Protein AF-A0A2V7Y6P4-F1 (afdb_monomer)

pLDDT: mean 75.92, std 20.18, range [27.06, 97.56]

Secondary structure (DSSP, 8-state):
--HHHHHHHHHHHHHHHHHHHHHHHHHHHHHHHHHHHHHHHHHHHHHHHHHHHHHHT----SS----HHHHHHHHHHHHHHHHHHHHHHHTT--GGG-----GGGHHHHHHHHHHHHHHHHHHHHHTT--HHHHHHHHIIIIIIIHHHHHHTT--HHHHHHHHHHHHHHHHH---HHHHHHHHHHHHHHHH-PPPPPTTS-HHHHHHHHHTHHHHHHS-SS----------PPPP------

Mean predicted aligned error: 13.92 Å

Solvent-accessible surface area (backbone atoms only — not comparable to full-atom values): 14171 Å² total; per-residue (Å²): 140,74,70,66,66,59,53,51,54,51,51,52,51,51,49,51,53,50,51,54,46,67,76,53,37,74,68,44,54,54,54,49,46,66,62,44,50,62,54,52,52,51,50,51,53,50,51,54,48,51,51,50,50,60,71,64,68,78,71,86,66,97,57,77,80,71,52,71,69,57,50,52,33,49,55,52,43,52,54,49,54,47,56,47,54,54,53,55,53,66,74,66,58,61,84,90,66,69,63,79,78,50,81,82,50,45,63,62,50,49,50,54,52,48,50,53,53,50,51,53,57,49,44,35,58,75,45,72,43,49,58,70,57,50,56,50,49,48,42,48,45,67,68,45,50,50,50,51,31,51,74,68,73,49,43,62,42,61,36,46,53,52,21,52,53,34,42,54,52,27,72,73,45,85,50,69,69,59,24,52,49,33,44,49,52,22,50,52,44,66,68,61,70,71,79,59,58,90,93,46,47,63,69,44,43,54,56,50,58,79,43,30,54,62,59,65,73,45,80,89,74,85,78,71,73,70,70,81,72,76,79,75,76,76,79,80,81,88,81,78,134

Nearest PDB structures (foldseek):
  8ivz-assembly1_A  TM=2.555E-01  e=3.982E+00  Mus musculus

Radius of gyration: 27.18 Å; Cα contacts (8 Å, |Δi|>4): 145; chains: 1; bounding box: 68×46×84 Å

Structure (mmCIF, N/CA/C/O backbone):
data_AF-A0A2V7Y6P4-F1
#
_entry.id   AF-A0A2V7Y6P4-F1
#
loop_
_atom_site.group_PDB
_atom_site.id
_atom_site.type_symbol
_atom_site.label_atom_id
_atom_site.label_alt_id
_atom_site.label_comp_id
_atom_site.label_asym_id
_atom_site.label_entity_id
_atom_site.label_seq_id
_atom_site.pdbx_PDB_ins_code
_atom_site.Cartn_x
_atom_site.Cartn_y
_atom_site.Cartn_z
_atom_site.occupancy
_atom_site.B_iso_or_equiv
_atom_site.auth_seq_id
_atom_site.auth_comp_id
_atom_site.auth_asym_id
_atom_site.auth_atom_id
_atom_site.pdbx_PDB_model_num
ATOM 1 N N . MET A 1 1 ? 21.029 12.064 -48.136 1.00 38.94 1 MET A N 1
ATOM 2 C CA . MET A 1 1 ? 22.412 11.582 -47.896 1.00 38.94 1 MET A CA 1
ATOM 3 C C . MET A 1 1 ? 22.615 11.136 -46.434 1.00 38.94 1 MET A C 1
ATOM 5 O O . MET A 1 1 ? 23.412 11.726 -45.724 1.00 38.94 1 MET A O 1
ATOM 9 N N . ARG A 1 2 ? 21.891 10.109 -45.948 1.00 36.75 2 ARG A N 1
ATOM 10 C CA . ARG A 1 2 ? 21.917 9.670 -44.525 1.00 36.75 2 ARG A CA 1
ATOM 11 C C . ARG A 1 2 ? 22.598 8.311 -44.274 1.00 36.75 2 ARG A C 1
ATOM 13 O O . ARG A 1 2 ? 22.838 7.957 -43.130 1.00 36.75 2 ARG A O 1
ATOM 20 N N . ALA A 1 3 ? 22.966 7.577 -45.326 1.00 36.47 3 ALA A N 1
ATOM 21 C CA . ALA A 1 3 ? 23.547 6.234 -45.207 1.00 36.47 3 ALA A CA 1
ATOM 22 C C . ALA A 1 3 ? 25.055 6.217 -44.872 1.00 36.47 3 ALA A C 1
ATOM 24 O O . ALA A 1 3 ? 25.569 5.210 -44.396 1.00 36.47 3 ALA A O 1
ATOM 25 N N . ARG A 1 4 ? 25.777 7.326 -45.090 1.00 37.44 4 ARG A N 1
ATOM 26 C CA . ARG A 1 4 ? 27.244 7.365 -44.943 1.00 37.44 4 ARG A CA 1
ATOM 27 C C . ARG A 1 4 ? 27.715 7.486 -43.487 1.00 37.44 4 ARG A C 1
ATOM 29 O O . ARG A 1 4 ? 28.741 6.918 -43.148 1.00 37.44 4 ARG A O 1
ATOM 36 N N . GLY A 1 5 ? 26.944 8.140 -42.611 1.00 36.16 5 GLY A N 1
ATOM 37 C CA . GLY A 1 5 ? 27.306 8.299 -41.191 1.00 36.16 5 GLY A CA 1
ATOM 38 C C . GLY A 1 5 ? 27.154 7.019 -40.358 1.00 36.16 5 GLY A C 1
ATOM 39 O O . GLY A 1 5 ? 27.964 6.758 -39.474 1.00 36.16 5 GLY A O 1
ATOM 40 N N . CYS A 1 6 ? 26.163 6.179 -40.679 1.00 40.50 6 CYS A N 1
ATOM 41 C CA . CYS A 1 6 ? 25.934 4.910 -39.977 1.00 40.50 6 CYS A CA 1
ATOM 42 C C . CYS A 1 6 ? 27.030 3.872 -40.288 1.00 40.50 6 CYS A C 1
ATOM 44 O O . CYS A 1 6 ? 27.466 3.148 -39.399 1.00 40.50 6 CYS A O 1
ATOM 46 N N . LEU A 1 7 ? 27.537 3.854 -41.527 1.00 46.69 7 LEU A N 1
ATOM 47 C CA . LEU A 1 7 ? 28.627 2.961 -41.941 1.00 46.69 7 LEU A CA 1
ATOM 48 C C . LEU A 1 7 ? 29.962 3.296 -41.263 1.00 46.69 7 LEU A C 1
ATOM 50 O O . LEU A 1 7 ? 30.689 2.384 -40.880 1.00 46.69 7 LEU A O 1
ATOM 54 N N . VAL A 1 8 ? 30.262 4.582 -41.055 1.00 53.00 8 VAL A N 1
ATOM 55 C CA . VAL A 1 8 ? 31.492 5.008 -40.366 1.00 53.00 8 VAL A CA 1
ATOM 56 C C . VAL A 1 8 ? 31.450 4.626 -38.884 1.00 53.00 8 VAL A C 1
ATOM 58 O O . VAL A 1 8 ? 32.428 4.095 -38.368 1.00 53.00 8 VAL A O 1
ATOM 61 N N . ALA A 1 9 ? 30.308 4.797 -3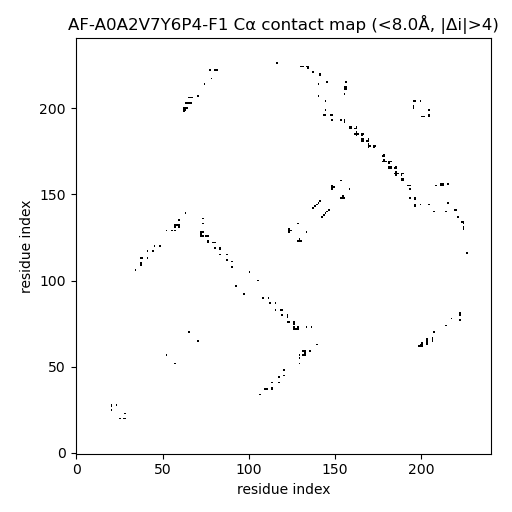8.211 1.00 49.78 9 ALA A N 1
ATOM 62 C CA . ALA A 1 9 ? 30.155 4.391 -36.813 1.00 49.78 9 ALA A CA 1
ATOM 63 C C . ALA A 1 9 ? 30.310 2.869 -36.624 1.00 49.78 9 ALA A C 1
ATOM 65 O O . ALA A 1 9 ? 30.992 2.425 -35.702 1.00 49.78 9 ALA A O 1
ATOM 66 N N . VAL A 1 10 ? 29.740 2.063 -37.527 1.00 55.66 10 VAL A N 1
ATOM 67 C CA . VAL A 1 10 ? 29.881 0.597 -37.493 1.00 55.66 10 VAL A CA 1
ATOM 68 C C . VAL A 1 10 ? 31.319 0.166 -37.796 1.00 55.66 10 VAL A C 1
ATOM 70 O O . VAL A 1 10 ? 31.840 -0.717 -37.117 1.00 55.66 10 VAL A O 1
ATOM 73 N N . ALA A 1 11 ? 31.991 0.813 -38.752 1.00 54.44 11 ALA A N 1
ATOM 74 C CA . ALA A 1 11 ? 33.385 0.523 -39.082 1.00 54.44 11 ALA A CA 1
ATOM 75 C C . ALA A 1 11 ? 34.338 0.847 -37.920 1.00 54.44 11 ALA A C 1
ATOM 77 O O . ALA A 1 11 ? 35.237 0.060 -37.633 1.00 54.44 11 ALA A O 1
ATOM 78 N N . VAL A 1 12 ? 34.110 1.954 -37.204 1.00 57.16 12 VAL A N 1
ATOM 79 C CA . VAL A 1 12 ? 34.905 2.333 -36.024 1.00 57.16 12 VAL A CA 1
ATOM 80 C C . VAL A 1 12 ? 34.691 1.350 -34.873 1.00 57.16 12 VAL A C 1
ATOM 82 O O . VAL A 1 12 ? 35.661 0.937 -34.242 1.00 57.16 12 VAL A O 1
ATOM 85 N N . VAL A 1 13 ? 33.452 0.904 -34.632 1.00 57.50 13 VAL A N 1
ATOM 86 C CA . VAL A 1 13 ? 33.161 -0.113 -33.607 1.00 57.50 13 VAL A CA 1
ATOM 87 C C . VAL A 1 13 ? 33.792 -1.460 -33.968 1.00 57.50 13 VAL A C 1
ATOM 89 O O . VAL A 1 13 ? 34.415 -2.082 -33.112 1.00 57.50 13 VAL A O 1
ATOM 92 N N . LEU A 1 14 ? 33.702 -1.899 -35.227 1.00 57.28 14 LEU A N 1
ATOM 93 C CA . LEU A 1 14 ? 34.331 -3.145 -35.681 1.00 57.28 14 LEU A CA 1
ATOM 94 C C . LEU A 1 14 ? 35.863 -3.077 -35.629 1.00 57.28 14 LEU A C 1
ATOM 96 O O . LEU A 1 14 ? 36.492 -4.054 -35.228 1.00 57.28 14 LEU A O 1
ATOM 100 N N . ALA A 1 15 ? 36.462 -1.930 -35.961 1.00 55.78 15 ALA A N 1
ATOM 101 C CA . ALA A 1 15 ? 37.900 -1.712 -35.832 1.00 55.78 15 ALA A CA 1
ATOM 102 C C . ALA A 1 15 ? 38.345 -1.741 -34.361 1.00 55.78 15 ALA A C 1
ATOM 104 O O . ALA A 1 15 ? 39.339 -2.385 -34.039 1.00 55.78 15 ALA A O 1
ATOM 105 N N . LEU A 1 16 ? 37.575 -1.138 -33.450 1.00 52.81 16 LEU A N 1
ATOM 106 C CA . LEU A 1 16 ? 37.820 -1.208 -32.006 1.00 52.81 16 LEU A CA 1
ATOM 107 C C . LEU A 1 16 ? 37.705 -2.638 -31.469 1.00 52.81 16 LEU A C 1
ATOM 109 O O . LEU A 1 16 ? 38.567 -3.070 -30.708 1.00 52.81 16 LEU A O 1
ATOM 113 N N . VAL A 1 17 ? 36.699 -3.405 -31.898 1.00 57.47 17 VAL A N 1
ATOM 114 C CA . VAL A 1 17 ? 36.573 -4.825 -31.527 1.00 57.47 17 VAL A CA 1
ATOM 115 C C . VAL A 1 17 ? 37.734 -5.646 -32.095 1.00 57.47 17 VAL A C 1
ATOM 117 O O . VAL A 1 17 ? 38.269 -6.497 -31.387 1.00 57.47 17 VAL A O 1
ATOM 120 N N . GLY A 1 18 ? 38.171 -5.368 -33.327 1.00 56.44 18 GLY A N 1
ATOM 121 C CA . GLY A 1 18 ? 39.325 -6.014 -33.955 1.00 56.44 18 GLY A CA 1
ATOM 122 C C . GLY A 1 18 ? 40.641 -5.724 -33.230 1.00 56.44 18 GLY A C 1
ATOM 123 O O . GLY A 1 18 ? 41.407 -6.646 -32.963 1.00 56.44 18 GLY A O 1
ATOM 124 N N . VAL A 1 19 ? 40.874 -4.471 -32.832 1.00 57.12 19 VAL A N 1
ATOM 125 C CA . VAL A 1 19 ? 42.063 -4.055 -32.069 1.00 57.12 19 VAL A CA 1
ATOM 126 C C . VAL A 1 19 ? 42.051 -4.653 -30.660 1.00 57.12 19 VAL A C 1
ATOM 128 O O . VAL A 1 19 ? 43.066 -5.174 -30.207 1.00 57.12 19 VAL A O 1
ATOM 131 N N . VAL A 1 20 ? 40.900 -4.676 -29.981 1.00 55.09 20 VAL A N 1
ATOM 132 C CA . VAL A 1 20 ? 40.766 -5.311 -28.657 1.00 55.09 20 VAL A CA 1
ATOM 133 C C . VAL A 1 20 ? 40.960 -6.832 -28.744 1.00 55.09 20 VAL A C 1
ATOM 135 O O . VAL A 1 20 ? 41.607 -7.419 -27.877 1.00 55.09 20 VAL A O 1
ATOM 138 N N . ALA A 1 21 ? 40.467 -7.475 -29.806 1.00 55.09 21 ALA A N 1
ATOM 139 C CA . ALA A 1 21 ? 40.688 -8.898 -30.061 1.00 55.09 21 ALA A CA 1
ATOM 140 C C . ALA A 1 21 ? 42.157 -9.221 -30.392 1.00 55.09 21 ALA A C 1
ATOM 142 O O . ALA A 1 21 ? 42.662 -10.256 -29.953 1.00 55.09 21 ALA A O 1
ATOM 143 N N . ALA A 1 22 ? 42.845 -8.335 -31.121 1.00 58.47 22 ALA A N 1
ATOM 144 C CA . ALA A 1 22 ? 44.245 -8.495 -31.508 1.00 58.47 22 ALA A CA 1
ATOM 145 C C . ALA A 1 22 ? 45.222 -8.270 -30.341 1.00 58.47 22 ALA A C 1
ATOM 147 O O . ALA A 1 22 ? 46.206 -8.994 -30.227 1.00 58.47 22 ALA A O 1
ATOM 148 N N . VAL A 1 23 ? 44.946 -7.307 -29.453 1.00 57.91 23 VAL A N 1
ATOM 149 C CA . VAL A 1 23 ? 45.844 -6.950 -28.337 1.00 57.91 23 VAL A CA 1
ATOM 150 C C . VAL A 1 23 ? 45.720 -7.911 -27.149 1.00 57.91 23 VAL A C 1
ATOM 152 O O . VAL A 1 23 ? 46.710 -8.172 -26.472 1.00 57.91 23 VAL A O 1
ATOM 155 N N . PHE A 1 24 ? 44.533 -8.470 -26.888 1.00 56.19 24 PHE A N 1
ATOM 156 C CA . PHE A 1 24 ? 44.287 -9.254 -25.667 1.00 56.19 24 PHE A CA 1
ATOM 157 C C . PHE A 1 24 ? 44.022 -10.756 -25.895 1.00 56.19 24 PHE A C 1
ATOM 159 O O . PHE A 1 24 ? 43.816 -11.508 -24.936 1.00 56.19 24 PHE A O 1
ATOM 166 N N . GLY A 1 25 ? 44.053 -11.217 -27.149 1.00 50.53 25 GLY A N 1
ATOM 167 C CA . GLY A 1 25 ? 43.891 -12.621 -27.527 1.00 50.53 25 GLY A CA 1
ATOM 168 C C . GLY A 1 25 ? 42.488 -13.211 -27.265 1.00 50.53 25 GLY A C 1
ATOM 169 O O . GLY A 1 25 ? 41.635 -12.607 -26.605 1.00 50.53 25 GLY A O 1
ATOM 170 N N . PRO A 1 26 ? 42.213 -14.442 -27.740 1.00 56.97 26 PRO A N 1
ATOM 171 C CA . PRO A 1 26 ? 40.905 -15.101 -27.597 1.00 56.97 26 PRO A CA 1
ATOM 172 C C . PRO A 1 26 ? 40.480 -15.338 -26.132 1.00 56.97 26 PRO A C 1
ATOM 174 O O . PRO A 1 26 ? 39.288 -15.469 -25.841 1.00 56.97 26 PRO A O 1
ATOM 177 N N . GLY A 1 27 ? 41.430 -15.336 -25.189 1.00 52.69 27 GLY A N 1
ATOM 178 C CA . GLY A 1 27 ? 41.157 -15.414 -23.750 1.00 52.69 27 GLY A CA 1
ATOM 179 C C . GLY A 1 27 ? 40.438 -14.179 -23.194 1.00 52.69 27 GLY A C 1
ATOM 180 O O . GLY A 1 27 ? 39.560 -14.314 -22.338 1.00 52.69 27 GLY A O 1
ATOM 181 N N . ALA A 1 28 ? 40.727 -12.986 -23.720 1.00 52.94 28 ALA A N 1
ATOM 182 C CA . ALA A 1 28 ? 40.033 -11.763 -23.328 1.00 52.94 28 ALA A CA 1
ATOM 183 C C . ALA A 1 28 ? 38.643 -11.642 -23.953 1.00 52.94 28 ALA A C 1
ATOM 185 O O . ALA A 1 28 ? 37.742 -11.132 -23.300 1.00 52.94 28 ALA A O 1
ATOM 186 N N . LEU A 1 29 ? 38.418 -12.204 -25.145 1.00 52.72 29 LEU A N 1
ATOM 187 C CA . LEU A 1 29 ? 37.074 -12.368 -25.719 1.00 52.72 29 LEU A CA 1
ATOM 188 C C . LEU A 1 29 ? 36.185 -13.281 -24.861 1.00 52.72 29 LEU A C 1
ATOM 190 O O . LEU A 1 29 ? 34.994 -13.015 -24.707 1.00 52.72 29 LEU A O 1
ATOM 194 N N . ARG A 1 30 ? 36.751 -14.337 -24.259 1.00 55.16 30 ARG A N 1
ATOM 195 C CA . ARG A 1 30 ? 36.034 -15.207 -23.310 1.00 55.16 30 ARG A CA 1
ATOM 196 C C . ARG A 1 30 ? 35.653 -14.465 -22.024 1.00 55.16 30 ARG A C 1
ATOM 198 O O . ARG A 1 30 ? 34.497 -14.549 -21.617 1.00 55.16 30 ARG A O 1
ATOM 205 N N . ARG A 1 31 ? 36.574 -13.686 -21.442 1.00 51.91 31 ARG A N 1
ATOM 206 C CA . ARG A 1 31 ? 36.278 -12.834 -20.270 1.00 51.91 31 ARG A CA 1
ATOM 207 C C . ARG A 1 31 ? 35.310 -11.694 -20.603 1.00 51.91 31 ARG A C 1
ATOM 209 O O . ARG A 1 31 ? 34.393 -11.434 -19.836 1.00 51.91 31 ARG A O 1
ATOM 216 N N . ALA A 1 32 ? 35.440 -11.070 -21.772 1.00 52.06 32 ALA A N 1
ATOM 217 C CA . ALA A 1 32 ? 34.518 -10.040 -22.242 1.00 52.06 32 ALA A CA 1
ATOM 218 C C . ALA A 1 32 ? 33.106 -10.603 -22.453 1.00 52.06 32 ALA A C 1
ATOM 220 O O . ALA A 1 32 ? 32.140 -9.961 -22.062 1.00 52.06 32 ALA A O 1
ATOM 221 N N . ARG A 1 33 ? 32.959 -11.827 -22.983 1.00 54.81 33 ARG A N 1
ATOM 222 C CA . ARG A 1 33 ? 31.656 -12.513 -23.085 1.00 54.81 33 ARG A CA 1
ATOM 223 C C . ARG A 1 33 ? 31.036 -12.824 -21.723 1.00 54.81 33 ARG A C 1
ATOM 225 O O . ARG A 1 33 ? 29.826 -12.674 -21.587 1.00 54.81 33 ARG A O 1
ATOM 232 N N . GLN A 1 34 ? 31.837 -13.218 -20.733 1.00 55.12 34 GLN A N 1
ATOM 233 C CA . GLN A 1 34 ? 31.356 -13.463 -19.366 1.00 55.12 34 GLN A CA 1
ATOM 234 C C . GLN A 1 34 ? 30.835 -12.185 -18.693 1.00 55.12 34 GLN A C 1
ATOM 236 O O . GLN A 1 34 ? 29.842 -12.242 -17.982 1.00 55.12 34 GLN A O 1
ATOM 241 N N . VAL A 1 35 ? 31.431 -11.024 -18.980 1.00 54.69 35 VAL A N 1
ATOM 242 C CA . VAL A 1 35 ? 30.959 -9.726 -18.463 1.00 54.69 35 VAL A CA 1
ATOM 243 C C . VAL A 1 35 ? 29.807 -9.145 -19.301 1.00 54.69 35 VAL A C 1
ATOM 245 O O . VAL A 1 35 ? 28.917 -8.486 -18.769 1.00 54.69 35 VAL A O 1
ATOM 248 N N . TYR A 1 36 ? 29.784 -9.392 -20.613 1.00 57.91 36 TYR A N 1
ATOM 249 C CA . TYR A 1 36 ? 28.795 -8.815 -21.532 1.00 57.91 36 TYR A CA 1
ATOM 250 C C . TYR A 1 36 ? 27.456 -9.565 -21.537 1.00 57.91 36 TYR A C 1
ATOM 252 O O . TYR A 1 36 ? 26.406 -8.945 -21.706 1.00 57.91 36 TYR A O 1
ATOM 260 N N . ALA A 1 37 ? 27.463 -10.887 -21.333 1.00 62.25 37 ALA A N 1
ATOM 261 C CA . ALA A 1 37 ? 26.242 -11.690 -21.354 1.00 62.25 37 ALA A CA 1
ATOM 262 C C . ALA A 1 37 ? 25.204 -11.252 -20.290 1.00 62.25 37 ALA A C 1
ATOM 264 O O . ALA A 1 37 ? 24.052 -11.037 -20.679 1.00 62.25 37 ALA A O 1
ATOM 265 N N . PRO A 1 38 ? 25.565 -11.011 -19.010 1.00 61.44 38 PRO A N 1
ATOM 266 C CA . PRO A 1 38 ? 24.625 -10.503 -18.004 1.00 61.44 38 PRO A CA 1
ATOM 267 C C . PRO A 1 38 ? 24.033 -9.134 -18.369 1.00 61.44 38 PRO A C 1
ATOM 269 O O . PRO A 1 38 ? 22.835 -8.908 -18.220 1.00 61.44 38 PRO A O 1
ATOM 272 N N . ILE A 1 39 ? 24.854 -8.237 -18.929 1.00 62.84 39 ILE A N 1
ATOM 273 C CA . ILE A 1 39 ? 24.428 -6.890 -19.338 1.00 62.84 39 ILE A CA 1
ATOM 274 C C . ILE A 1 39 ? 23.443 -6.963 -20.512 1.00 62.84 39 ILE A C 1
ATOM 276 O O . ILE A 1 39 ? 22.438 -6.253 -20.521 1.00 62.84 39 ILE A O 1
ATOM 280 N N . SER A 1 40 ? 23.713 -7.827 -21.496 1.00 68.81 40 SER A N 1
ATOM 281 C CA . SER A 1 40 ? 22.824 -8.010 -22.648 1.00 68.81 40 SER A CA 1
ATOM 282 C C . SER A 1 40 ? 21.457 -8.567 -22.245 1.00 68.81 40 SER A C 1
ATOM 284 O O . SER A 1 40 ? 20.445 -8.007 -22.656 1.00 68.81 40 SER A O 1
ATOM 286 N N . ARG A 1 41 ? 21.416 -9.568 -21.353 1.00 71.19 41 ARG A N 1
ATOM 287 C CA . ARG A 1 41 ? 20.159 -10.122 -20.825 1.00 71.19 41 ARG A CA 1
ATOM 288 C C . ARG A 1 41 ? 19.348 -9.073 -20.075 1.00 71.19 41 ARG A C 1
ATOM 290 O O . ARG A 1 41 ? 18.169 -8.910 -20.351 1.00 71.19 41 ARG A O 1
ATOM 297 N N . MET A 1 42 ? 19.994 -8.295 -19.205 1.00 70.12 42 MET A N 1
ATOM 298 C CA . MET A 1 42 ? 19.323 -7.217 -18.474 1.00 70.12 42 MET A CA 1
ATOM 299 C C . MET A 1 42 ? 18.733 -6.162 -19.421 1.00 70.12 42 MET A C 1
ATOM 301 O O . MET A 1 42 ? 17.639 -5.653 -19.184 1.00 70.12 42 MET A O 1
ATOM 305 N N . LYS A 1 43 ? 19.441 -5.833 -20.508 1.00 75.12 43 LYS A N 1
ATOM 306 C CA . LYS A 1 43 ? 18.952 -4.892 -21.521 1.00 75.12 43 LYS A CA 1
ATOM 307 C C . LYS A 1 43 ? 17.735 -5.440 -22.268 1.00 75.12 43 LYS A C 1
ATOM 309 O O . LYS A 1 43 ? 16.791 -4.686 -22.503 1.00 75.12 43 LYS A O 1
ATOM 314 N N . ASP A 1 44 ? 17.753 -6.718 -22.630 1.00 82.44 44 ASP A N 1
ATOM 315 C CA . ASP A 1 44 ? 16.621 -7.367 -23.292 1.00 82.44 44 ASP A CA 1
ATOM 316 C C . ASP A 1 44 ? 15.406 -7.441 -22.356 1.00 82.44 44 ASP A C 1
ATOM 318 O O . ASP A 1 44 ? 14.314 -7.033 -22.745 1.00 82.44 44 ASP A O 1
ATOM 322 N N . GLU A 1 45 ? 15.600 -7.812 -21.089 1.00 79.88 45 GLU A N 1
ATOM 323 C CA . GLU A 1 45 ? 14.529 -7.844 -20.086 1.00 79.88 45 GLU A CA 1
ATOM 324 C C . GLU A 1 45 ? 13.917 -6.463 -19.819 1.00 79.88 45 GLU A C 1
ATOM 326 O O . GLU A 1 45 ? 12.694 -6.330 -19.734 1.00 79.88 45 GLU A O 1
ATOM 331 N N . GLN A 1 46 ? 14.742 -5.414 -19.738 1.00 81.88 46 GLN A N 1
ATOM 332 C CA . GLN A 1 46 ? 14.255 -4.037 -19.644 1.00 81.88 46 GLN A CA 1
ATOM 333 C C . GLN A 1 46 ? 13.454 -3.640 -20.885 1.00 81.88 46 GLN A C 1
ATOM 335 O O . GLN A 1 46 ? 12.366 -3.081 -20.753 1.00 81.88 46 GLN A O 1
ATOM 340 N N . ARG A 1 47 ? 13.943 -3.958 -22.090 1.00 86.12 47 ARG A N 1
ATOM 341 C CA . ARG A 1 47 ? 13.237 -3.644 -23.340 1.00 86.12 47 ARG A CA 1
ATOM 342 C C . ARG A 1 47 ? 11.888 -4.357 -23.417 1.00 86.12 47 ARG A C 1
ATOM 344 O O . ARG A 1 47 ? 10.894 -3.744 -23.814 1.00 86.12 47 ARG A O 1
ATOM 351 N N . ASP A 1 48 ? 11.841 -5.622 -23.022 1.00 87.94 48 ASP A N 1
ATOM 352 C CA . ASP A 1 48 ? 10.616 -6.415 -22.993 1.00 87.94 48 ASP A CA 1
ATOM 353 C C . ASP A 1 48 ? 9.651 -5.896 -21.923 1.00 87.94 48 ASP A C 1
ATOM 355 O O . ASP A 1 48 ? 8.431 -5.896 -22.113 1.00 87.94 48 ASP A O 1
ATOM 359 N N . PHE A 1 49 ? 10.165 -5.439 -20.780 1.00 88.06 49 PHE A N 1
ATOM 360 C CA . PHE A 1 49 ? 9.354 -4.798 -19.752 1.00 88.06 49 PHE A CA 1
ATOM 361 C C . PHE A 1 49 ? 8.757 -3.482 -20.248 1.00 88.06 49 PHE A C 1
ATOM 363 O O . PHE A 1 49 ? 7.555 -3.276 -20.116 1.00 88.06 49 PHE A O 1
ATOM 370 N N . GLU A 1 50 ? 9.546 -2.620 -20.885 1.00 88.81 50 GLU A N 1
ATOM 371 C CA . GLU A 1 50 ? 9.043 -1.384 -21.485 1.00 88.81 50 GLU A CA 1
ATOM 372 C C . GLU A 1 50 ? 8.007 -1.649 -22.581 1.00 88.81 50 GLU A C 1
ATOM 374 O O . GLU A 1 50 ? 7.020 -0.922 -22.686 1.00 88.81 50 GLU A O 1
ATOM 379 N N . ALA A 1 51 ? 8.210 -2.685 -23.401 1.00 90.81 51 ALA A N 1
ATOM 380 C CA . ALA A 1 51 ? 7.231 -3.098 -24.400 1.00 90.81 51 ALA A CA 1
ATOM 381 C C . ALA A 1 51 ? 5.912 -3.522 -23.741 1.00 90.81 51 ALA A C 1
ATOM 383 O O . ALA A 1 51 ? 4.854 -3.061 -24.165 1.00 90.81 51 ALA A O 1
ATOM 384 N N . TRP A 1 52 ? 5.981 -4.314 -22.669 1.00 92.12 52 TRP A N 1
ATOM 385 C CA . TRP A 1 52 ? 4.815 -4.673 -21.865 1.00 92.12 52 TRP A CA 1
ATOM 386 C C . TRP A 1 52 ? 4.132 -3.437 -21.254 1.00 92.12 52 TRP A C 1
ATOM 388 O O . TRP A 1 52 ? 2.926 -3.286 -21.410 1.00 92.12 52 TRP A O 1
ATOM 398 N N . VAL A 1 53 ? 4.876 -2.498 -20.651 1.00 90.44 53 VAL A N 1
ATOM 399 C CA . VAL A 1 53 ? 4.309 -1.245 -20.105 1.00 90.44 53 VAL A CA 1
ATOM 400 C C . VAL A 1 53 ? 3.586 -0.443 -21.190 1.00 90.44 53 VAL A C 1
ATOM 402 O O . VAL A 1 53 ? 2.488 0.057 -20.952 1.00 90.44 53 VAL A O 1
ATOM 405 N N . ARG A 1 54 ? 4.162 -0.342 -22.397 1.00 91.12 54 ARG A N 1
ATOM 406 C CA . ARG A 1 54 ? 3.514 0.332 -23.535 1.00 91.12 54 ARG A CA 1
ATOM 407 C C . ARG A 1 54 ? 2.221 -0.368 -23.961 1.00 91.12 54 ARG A C 1
ATOM 409 O O . ARG A 1 54 ? 1.255 0.318 -24.272 1.00 91.12 54 ARG A O 1
ATOM 416 N N . GLN A 1 55 ? 2.183 -1.702 -23.944 1.00 92.38 55 GLN A N 1
ATOM 417 C CA . GLN A 1 55 ? 0.979 -2.481 -24.268 1.00 92.38 55 GLN A CA 1
ATOM 418 C C . GLN A 1 55 ? -0.154 -2.274 -23.257 1.00 92.38 55 GLN A C 1
ATOM 420 O O . GLN A 1 55 ? -1.315 -2.309 -23.650 1.00 92.38 55 GLN A O 1
ATOM 425 N N . GLN A 1 56 ? 0.164 -2.023 -21.982 1.00 89.81 56 GLN A N 1
ATOM 426 C CA . GLN A 1 56 ? -0.851 -1.742 -20.959 1.00 89.81 56 GLN A CA 1
ATOM 427 C C . GLN A 1 56 ? -1.578 -0.407 -21.190 1.00 89.81 56 GLN A C 1
ATOM 429 O O . GLN A 1 56 ? -2.681 -0.234 -20.682 1.00 89.81 56 GLN A O 1
ATOM 434 N N . ASN A 1 57 ? -0.973 0.531 -21.939 1.00 88.75 57 ASN A N 1
ATOM 435 C CA . ASN A 1 57 ? -1.544 1.838 -22.297 1.00 88.75 57 ASN A CA 1
ATOM 436 C C . ASN A 1 57 ? -2.240 2.551 -21.119 1.00 88.75 57 ASN A C 1
ATOM 438 O O . ASN A 1 57 ? -3.338 3.093 -21.247 1.00 88.75 57 ASN A O 1
ATOM 442 N N . TRP A 1 58 ? -1.614 2.497 -19.944 1.00 92.25 58 TRP A N 1
ATOM 443 C CA . TRP A 1 58 ? -2.191 3.056 -18.732 1.00 92.25 58 TRP A CA 1
ATOM 444 C C . TRP A 1 58 ? -2.064 4.580 -18.717 1.00 92.25 58 TRP A C 1
ATOM 446 O O . TRP A 1 58 ? -0.994 5.125 -18.998 1.00 92.25 58 TRP A O 1
ATOM 456 N N . HIS A 1 59 ? -3.139 5.250 -18.303 1.00 90.19 59 HIS A N 1
ATOM 457 C CA . HIS A 1 59 ? -3.191 6.694 -18.091 1.00 90.19 59 HIS A CA 1
ATOM 458 C C . HIS A 1 59 ? -3.744 6.985 -16.703 1.00 90.19 59 HIS A C 1
ATOM 460 O O . HIS A 1 59 ? -4.667 6.311 -16.241 1.00 90.19 59 HIS A O 1
ATOM 466 N N . ALA A 1 60 ? -3.192 8.005 -16.047 1.00 87.81 60 ALA A N 1
ATOM 467 C CA . ALA A 1 60 ? -3.695 8.434 -14.753 1.00 87.81 60 ALA A CA 1
ATOM 468 C C . ALA A 1 60 ? -5.138 8.947 -14.906 1.00 87.81 60 ALA A C 1
ATOM 470 O O . ALA A 1 60 ? -5.387 9.794 -15.771 1.00 87.81 60 ALA A O 1
ATOM 471 N N . PRO A 1 61 ? -6.089 8.463 -14.091 1.00 88.69 61 PRO A N 1
ATOM 472 C CA . PRO A 1 61 ? -7.457 8.948 -14.156 1.00 88.69 61 PRO A CA 1
ATOM 473 C C . PRO A 1 61 ? -7.528 10.397 -13.648 1.00 88.69 61 PRO A C 1
ATOM 475 O O . PRO A 1 61 ? -6.778 10.791 -12.752 1.00 88.69 61 PRO A O 1
ATOM 478 N N . ALA A 1 62 ? -8.437 11.196 -14.217 1.00 86.56 62 ALA A N 1
ATOM 479 C CA . ALA A 1 62 ? -8.619 12.602 -13.837 1.00 86.56 62 ALA A CA 1
ATOM 480 C C . ALA A 1 62 ? -9.051 12.758 -12.369 1.00 86.56 62 ALA A C 1
ATOM 482 O O . ALA A 1 62 ? -8.642 13.695 -11.684 1.00 86.56 62 ALA A O 1
ATOM 483 N N . THR A 1 63 ? -9.851 11.811 -11.882 1.00 87.75 63 THR A N 1
ATOM 484 C CA . THR A 1 63 ? -10.222 11.652 -10.477 1.00 87.75 63 THR A CA 1
ATOM 485 C C . THR A 1 63 ? -9.670 10.329 -9.949 1.00 87.75 63 THR A C 1
ATOM 487 O O . THR A 1 63 ? -9.643 9.346 -10.692 1.00 87.75 63 THR A O 1
ATOM 490 N N . PRO A 1 64 ? -9.220 10.257 -8.680 1.00 89.69 64 PRO A N 1
ATOM 491 C CA . PRO A 1 64 ? -8.747 9.002 -8.109 1.00 89.69 64 PRO A CA 1
ATOM 492 C C . PRO A 1 64 ? -9.818 7.915 -8.223 1.00 89.69 64 PRO A C 1
ATOM 494 O O . PRO A 1 64 ? -10.931 8.092 -7.742 1.00 89.69 64 PRO A O 1
ATOM 497 N N . ALA A 1 65 ? -9.470 6.791 -8.840 1.00 88.56 65 ALA A N 1
ATOM 498 C CA . ALA A 1 65 ? -10.326 5.620 -8.948 1.00 88.56 65 ALA A CA 1
ATOM 499 C C . ALA A 1 65 ? -9.530 4.400 -8.491 1.00 88.56 65 ALA A C 1
ATOM 501 O O . ALA A 1 65 ? -8.369 4.234 -8.871 1.00 88.56 65 ALA A O 1
ATOM 502 N N . LEU A 1 66 ? -10.139 3.571 -7.646 1.00 92.69 66 LEU A N 1
ATOM 503 C CA . LEU A 1 66 ? -9.485 2.414 -7.050 1.00 92.69 66 LEU A CA 1
ATOM 504 C C . LEU A 1 66 ? -10.507 1.297 -6.842 1.00 92.69 66 LEU A C 1
ATOM 506 O O . LEU A 1 66 ? -11.510 1.501 -6.164 1.00 92.69 66 LEU A O 1
ATOM 510 N N . SER A 1 67 ? -10.245 0.128 -7.424 1.00 94.38 67 SER A N 1
ATOM 511 C CA . SER A 1 67 ? -10.985 -1.099 -7.119 1.00 94.38 67 SER A CA 1
ATOM 512 C C . SER A 1 67 ? -10.311 -1.858 -5.975 1.00 94.38 67 SER A C 1
ATOM 514 O O . SER A 1 67 ? -9.116 -1.678 -5.724 1.00 94.38 67 SER A O 1
ATOM 516 N N . ALA A 1 68 ? -11.060 -2.737 -5.302 1.00 94.56 68 ALA A N 1
ATOM 517 C CA . ALA A 1 68 ? -10.515 -3.594 -4.247 1.00 94.56 68 ALA A CA 1
ATOM 518 C C . ALA A 1 68 ? -9.343 -4.450 -4.754 1.00 94.56 68 ALA A C 1
ATOM 520 O O . ALA A 1 68 ? -8.276 -4.460 -4.150 1.00 94.56 68 ALA A O 1
ATOM 521 N N . GLU A 1 69 ? -9.500 -5.054 -5.933 1.00 95.06 69 GLU A N 1
ATOM 522 C CA . GLU A 1 69 ? -8.462 -5.855 -6.591 1.00 95.06 69 GLU A CA 1
ATOM 523 C C . GLU A 1 69 ? -7.180 -5.049 -6.839 1.00 95.06 69 GLU A C 1
ATOM 525 O O . GLU A 1 69 ? -6.074 -5.533 -6.601 1.00 95.06 69 GLU A O 1
ATOM 530 N N . LYS A 1 70 ? -7.313 -3.792 -7.287 1.00 94.75 70 LYS A N 1
ATOM 531 C CA . LYS A 1 70 ? -6.163 -2.912 -7.524 1.00 94.75 70 LYS A CA 1
ATOM 532 C C . LYS A 1 70 ? -5.499 -2.459 -6.230 1.00 94.75 70 LYS A C 1
ATOM 534 O O . LYS A 1 70 ? -4.275 -2.343 -6.207 1.00 94.75 70 LYS A O 1
ATOM 539 N N . LEU A 1 71 ? -6.265 -2.247 -5.159 1.00 96.06 71 LEU A N 1
ATOM 540 C CA . LEU A 1 71 ? -5.705 -1.971 -3.837 1.00 96.06 71 LEU A CA 1
ATOM 541 C C . LEU A 1 71 ? -4.923 -3.177 -3.302 1.00 96.06 71 LEU A C 1
ATOM 543 O O . LEU A 1 71 ? -3.798 -3.010 -2.836 1.00 96.06 71 LEU A O 1
ATOM 547 N N . ASP A 1 72 ? -5.464 -4.388 -3.419 1.00 96.19 72 ASP A N 1
ATOM 548 C CA . ASP A 1 72 ? -4.772 -5.598 -2.971 1.00 96.19 72 ASP A CA 1
ATOM 549 C C . ASP A 1 72 ? -3.498 -5.859 -3.785 1.00 96.19 72 ASP A C 1
ATOM 551 O O . ASP A 1 72 ? -2.440 -6.116 -3.203 1.00 96.19 72 ASP A O 1
ATOM 555 N N . ALA A 1 73 ? -3.555 -5.701 -5.112 1.00 96.25 73 ALA A N 1
ATOM 556 C CA . ALA A 1 73 ? -2.379 -5.788 -5.977 1.00 96.25 73 ALA A CA 1
ATOM 557 C C . ALA A 1 73 ? -1.323 -4.728 -5.619 1.00 96.25 73 ALA A C 1
ATOM 559 O O . ALA A 1 73 ? -0.134 -5.040 -5.543 1.00 96.25 73 ALA A O 1
ATOM 560 N N . PHE A 1 74 ? -1.742 -3.489 -5.338 1.00 96.19 74 PHE A N 1
ATOM 561 C CA . PHE A 1 74 ? -0.850 -2.416 -4.896 1.00 96.19 74 PHE A CA 1
ATOM 562 C C . PHE A 1 74 ? -0.144 -2.768 -3.582 1.00 96.19 74 PHE A C 1
ATOM 564 O O . PHE A 1 74 ? 1.082 -2.673 -3.499 1.00 96.19 74 PHE A O 1
ATOM 571 N N . LEU A 1 75 ? -0.889 -3.204 -2.562 1.00 95.50 75 LEU A N 1
ATOM 572 C CA . LEU A 1 75 ? -0.332 -3.541 -1.249 1.00 95.50 75 LEU A CA 1
ATOM 573 C C . LEU A 1 75 ? 0.578 -4.776 -1.309 1.00 95.50 75 LEU A C 1
ATOM 575 O O . LEU A 1 75 ? 1.619 -4.809 -0.647 1.00 95.50 75 LEU A O 1
ATOM 579 N N . ALA A 1 76 ? 0.229 -5.778 -2.120 1.00 95.69 76 ALA A N 1
ATOM 580 C CA . ALA A 1 76 ? 1.064 -6.952 -2.355 1.00 95.69 76 ALA A CA 1
ATOM 581 C C . ALA A 1 76 ? 2.373 -6.587 -3.072 1.00 95.69 76 ALA A C 1
ATOM 583 O O . ALA A 1 76 ? 3.453 -6.923 -2.578 1.00 95.69 76 ALA A O 1
ATOM 584 N N . LEU A 1 77 ? 2.288 -5.826 -4.167 1.00 95.12 77 LEU A N 1
ATOM 585 C CA . LEU A 1 77 ? 3.453 -5.327 -4.893 1.00 95.12 77 LEU A CA 1
ATOM 586 C C . LEU A 1 77 ? 4.347 -4.476 -3.987 1.00 95.12 77 LEU A C 1
ATOM 588 O O . LEU A 1 77 ? 5.561 -4.657 -3.973 1.00 95.12 77 LEU A O 1
ATOM 592 N N . ARG A 1 78 ? 3.766 -3.588 -3.176 1.00 93.25 78 ARG A N 1
ATOM 593 C CA . ARG A 1 78 ? 4.513 -2.740 -2.240 1.00 93.25 78 ARG A CA 1
ATOM 594 C C . ARG A 1 78 ? 5.331 -3.560 -1.238 1.00 93.25 78 ARG A C 1
ATOM 596 O O . ARG A 1 78 ? 6.515 -3.276 -1.041 1.00 93.25 78 ARG A O 1
ATOM 603 N N . ARG A 1 79 ? 4.729 -4.592 -0.632 1.00 92.69 79 ARG A N 1
ATOM 604 C CA . ARG A 1 79 ? 5.426 -5.517 0.285 1.00 92.69 79 ARG A CA 1
ATOM 605 C C . ARG A 1 79 ? 6.567 -6.252 -0.407 1.00 92.69 79 ARG A C 1
ATOM 607 O O . ARG A 1 79 ? 7.650 -6.384 0.158 1.00 92.69 79 ARG A O 1
ATOM 614 N N . GLU A 1 80 ? 6.348 -6.690 -1.637 1.00 92.56 80 GLU A N 1
ATOM 615 C CA . GLU A 1 80 ? 7.368 -7.385 -2.412 1.00 92.56 80 GLU A CA 1
ATOM 616 C C . GLU A 1 80 ? 8.539 -6.474 -2.805 1.00 92.56 80 GLU A C 1
ATOM 618 O O . GLU A 1 80 ? 9.700 -6.830 -2.593 1.00 92.56 80 GLU A O 1
ATOM 623 N N . LEU A 1 81 ? 8.249 -5.268 -3.301 1.00 89.75 81 LEU A N 1
ATOM 624 C CA . LEU A 1 81 ? 9.262 -4.260 -3.616 1.00 89.75 81 LEU A CA 1
ATOM 625 C C . LEU A 1 81 ? 10.086 -3.882 -2.379 1.00 89.75 81 LEU A C 1
ATOM 627 O O . LEU A 1 81 ? 11.291 -3.675 -2.484 1.00 89.75 81 LEU A O 1
ATOM 631 N N . ARG A 1 82 ? 9.471 -3.864 -1.192 1.00 86.12 82 ARG A N 1
ATOM 632 C CA . ARG A 1 82 ? 10.197 -3.704 0.074 1.00 86.12 82 ARG A CA 1
ATOM 633 C C . ARG A 1 82 ? 11.131 -4.853 0.385 1.00 86.12 82 ARG A C 1
ATOM 635 O O . ARG A 1 82 ? 12.273 -4.603 0.757 1.00 86.12 82 ARG A O 1
ATOM 642 N N . GLY A 1 83 ? 10.661 -6.090 0.252 1.00 86.69 83 GLY A N 1
ATOM 643 C CA . GLY A 1 83 ? 11.512 -7.263 0.442 1.00 86.69 83 GLY A CA 1
ATOM 644 C C . GLY A 1 83 ? 12.711 -7.239 -0.509 1.00 86.69 83 GLY A C 1
ATOM 645 O O . GLY A 1 83 ? 13.820 -7.604 -0.123 1.00 86.69 83 GLY A O 1
ATOM 646 N N . LEU A 1 84 ? 12.512 -6.740 -1.731 1.00 85.06 84 LEU A N 1
ATOM 647 C CA . LEU A 1 84 ? 13.585 -6.498 -2.693 1.00 85.06 84 LEU A CA 1
ATOM 648 C C . LEU A 1 84 ? 14.543 -5.394 -2.237 1.00 85.06 84 LEU A C 1
ATOM 650 O O . LEU A 1 84 ? 15.745 -5.628 -2.214 1.00 85.06 84 LEU A O 1
ATOM 654 N N . ASP A 1 85 ? 14.052 -4.228 -1.823 1.00 80.88 85 ASP A N 1
ATOM 655 C CA . ASP A 1 85 ? 14.913 -3.133 -1.358 1.00 80.88 85 ASP A CA 1
ATOM 656 C C . ASP A 1 85 ? 15.725 -3.533 -0.104 1.00 80.88 85 ASP A C 1
ATOM 658 O O . ASP A 1 85 ? 16.904 -3.199 0.004 1.00 80.88 85 ASP A O 1
ATOM 662 N N . GLN A 1 86 ? 15.143 -4.316 0.811 1.00 81.44 86 GLN A N 1
ATOM 663 C CA . GLN A 1 86 ? 15.850 -4.866 1.977 1.00 81.44 86 GLN A CA 1
ATOM 664 C C . GLN A 1 86 ? 16.948 -5.858 1.570 1.00 81.44 86 GLN A C 1
ATOM 666 O O . GLN A 1 86 ? 18.069 -5.779 2.078 1.00 81.44 86 GLN A O 1
ATOM 671 N N . ARG A 1 87 ? 16.663 -6.755 0.612 1.00 78.38 87 ARG A N 1
ATOM 672 C CA . ARG A 1 87 ? 17.687 -7.625 0.014 1.00 78.38 87 ARG A CA 1
ATOM 673 C C . ARG A 1 87 ? 18.792 -6.794 -0.640 1.00 78.38 87 ARG A C 1
ATOM 675 O O . ARG A 1 87 ? 19.963 -7.085 -0.426 1.00 78.38 87 ARG A O 1
ATOM 682 N N . ALA A 1 88 ? 18.449 -5.732 -1.367 1.00 73.12 88 ALA A N 1
ATOM 683 C CA . ALA A 1 88 ? 19.417 -4.842 -2.008 1.00 73.12 88 ALA A CA 1
ATOM 684 C C . ALA A 1 88 ? 20.369 -4.186 -0.999 1.00 73.12 88 ALA A C 1
ATOM 686 O O . ALA A 1 88 ? 21.572 -4.111 -1.245 1.00 73.12 88 ALA A O 1
ATOM 687 N N . GLU A 1 89 ? 19.845 -3.739 0.143 1.00 69.31 89 GLU A N 1
ATOM 688 C CA . GLU A 1 89 ? 20.653 -3.105 1.184 1.00 69.31 89 GLU A CA 1
ATOM 689 C C . GLU A 1 89 ? 21.608 -4.103 1.857 1.00 69.31 89 GLU A C 1
ATOM 691 O O . GLU A 1 89 ? 22.746 -3.751 2.161 1.00 69.31 89 GLU A O 1
ATOM 696 N N . SER A 1 90 ? 21.214 -5.377 1.978 1.00 67.81 90 SER A N 1
ATOM 697 C CA . SER A 1 90 ? 22.107 -6.432 2.481 1.00 67.81 90 SER A CA 1
ATOM 698 C C . SER A 1 90 ? 23.343 -6.658 1.595 1.00 67.81 90 SER A C 1
ATOM 700 O O . SER A 1 90 ? 24.413 -6.978 2.109 1.00 67.81 90 SER A O 1
ATOM 702 N N . PHE A 1 91 ? 23.244 -6.396 0.284 1.00 63.66 91 PHE A N 1
ATOM 703 C CA . PHE A 1 91 ? 24.386 -6.458 -0.636 1.00 63.66 91 PHE A CA 1
ATOM 704 C C . PHE A 1 91 ? 25.324 -5.245 -0.538 1.00 63.66 91 PHE A C 1
ATOM 706 O O . PHE A 1 91 ? 26.452 -5.313 -1.025 1.00 63.66 91 PHE A O 1
ATOM 713 N N . ARG A 1 92 ? 24.890 -4.124 0.057 1.00 57.91 92 ARG A N 1
ATOM 714 C CA . ARG A 1 92 ? 25.718 -2.908 0.167 1.00 57.91 92 ARG A CA 1
ATOM 715 C C . ARG A 1 92 ? 26.691 -2.925 1.348 1.00 57.91 92 ARG A C 1
ATOM 717 O O . ARG A 1 92 ? 27.646 -2.151 1.314 1.00 57.91 92 ARG A O 1
ATOM 724 N N . GLY A 1 93 ? 26.492 -3.813 2.328 1.00 51.47 93 GLY A N 1
ATOM 725 C CA . GLY A 1 93 ? 27.324 -3.929 3.532 1.00 51.47 93 GLY A CA 1
ATOM 726 C C . GLY A 1 93 ? 27.323 -2.664 4.416 1.00 51.47 93 GLY A C 1
ATOM 727 O O . GLY A 1 93 ? 26.869 -1.595 4.000 1.00 51.47 93 GLY A O 1
ATOM 728 N N . PRO A 1 94 ? 27.822 -2.735 5.664 1.00 47.97 94 PRO A N 1
ATOM 729 C CA . PRO A 1 94 ? 27.970 -1.548 6.500 1.00 47.97 94 PRO A CA 1
ATOM 730 C C . PRO A 1 94 ? 29.009 -0.590 5.894 1.00 47.97 94 PRO A C 1
ATOM 732 O O . PRO A 1 94 ? 30.064 -1.002 5.413 1.00 47.97 94 PRO A O 1
ATOM 735 N N . ALA A 1 95 ? 28.748 0.721 5.948 1.00 49.25 95 ALA A N 1
ATOM 736 C CA . ALA A 1 95 ? 29.626 1.748 5.370 1.00 49.25 95 ALA A CA 1
ATOM 737 C C . ALA A 1 95 ? 31.075 1.720 5.912 1.00 49.25 95 ALA A C 1
ATOM 739 O O . ALA A 1 95 ? 31.983 2.223 5.2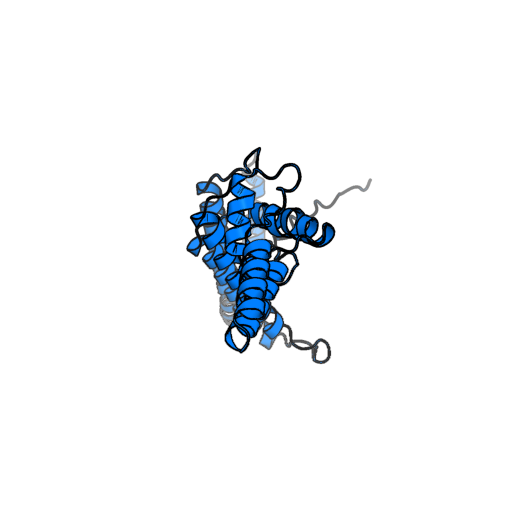46 1.00 49.25 95 ALA A O 1
ATOM 740 N N . SER A 1 96 ? 31.293 1.115 7.084 1.00 42.03 96 SER A N 1
ATOM 741 C CA . SER A 1 96 ? 32.597 0.890 7.720 1.00 42.03 96 SER A CA 1
ATOM 742 C C . SER A 1 96 ? 33.428 -0.230 7.079 1.00 42.03 96 SER A C 1
ATOM 744 O O . SER A 1 96 ? 34.637 -0.277 7.287 1.00 42.03 96 SER A O 1
ATOM 746 N N . GLU A 1 97 ? 32.819 -1.099 6.267 1.00 47.22 97 GLU A N 1
ATOM 747 C CA . GLU A 1 97 ? 33.476 -2.196 5.542 1.00 47.22 97 GLU A CA 1
ATOM 748 C C . GLU A 1 97 ? 33.557 -1.934 4.035 1.00 47.22 97 GLU A C 1
ATOM 750 O O . GLU A 1 97 ? 33.654 -2.861 3.232 1.00 47.22 97 GLU A O 1
ATOM 755 N N . ARG A 1 98 ? 33.616 -0.661 3.620 1.00 50.66 98 ARG A N 1
ATOM 756 C CA . ARG A 1 98 ? 34.050 -0.283 2.263 1.00 50.66 98 ARG A CA 1
ATOM 757 C C . ARG A 1 98 ? 35.544 -0.579 2.065 1.00 50.66 98 ARG A C 1
ATOM 759 O O . ARG A 1 98 ? 36.329 0.297 1.701 1.00 50.66 98 ARG A O 1
ATOM 766 N N . ARG A 1 99 ? 35.974 -1.824 2.288 1.00 46.97 99 ARG A N 1
ATOM 767 C CA . ARG A 1 99 ? 37.169 -2.348 1.631 1.00 46.97 99 ARG A CA 1
ATOM 768 C C . ARG A 1 99 ? 36.891 -2.231 0.142 1.00 46.97 99 ARG A C 1
ATOM 770 O O . ARG A 1 99 ? 35.832 -2.641 -0.316 1.00 46.97 99 ARG A O 1
ATOM 777 N N . ARG A 1 100 ? 37.813 -1.598 -0.585 1.00 51.50 100 ARG A N 1
ATOM 778 C CA . ARG A 1 100 ? 37.786 -1.476 -2.047 1.00 51.50 100 ARG A CA 1
ATOM 779 C C . ARG A 1 100 ? 37.335 -2.815 -2.635 1.00 51.50 100 ARG A C 1
ATOM 781 O O . ARG A 1 100 ? 38.119 -3.762 -2.582 1.00 51.50 100 ARG A O 1
ATOM 788 N N . ALA A 1 101 ? 36.093 -2.891 -3.120 1.00 55.00 101 ALA A N 1
ATOM 789 C CA . ALA A 1 101 ? 35.600 -4.067 -3.827 1.00 55.00 101 ALA A CA 1
ATOM 790 C C . ALA A 1 101 ? 36.634 -4.388 -4.905 1.00 55.00 101 ALA A C 1
ATOM 792 O O . ALA A 1 101 ? 37.013 -3.496 -5.678 1.00 55.00 101 ALA A O 1
ATOM 793 N N . ARG A 1 102 ? 37.197 -5.598 -4.881 1.00 56.94 102 ARG A N 1
ATOM 794 C CA . ARG A 1 102 ? 38.236 -5.945 -5.846 1.00 56.94 102 ARG A CA 1
ATOM 795 C C . ARG A 1 102 ? 37.560 -6.069 -7.203 1.00 56.94 102 ARG A C 1
ATOM 797 O O . ARG A 1 102 ? 36.386 -6.413 -7.303 1.00 56.94 102 ARG A O 1
ATOM 804 N N . PHE A 1 103 ? 38.303 -5.794 -8.271 1.00 54.72 103 PHE A N 1
ATOM 805 C CA . PHE A 1 103 ? 37.783 -5.946 -9.634 1.00 54.72 103 PHE A CA 1
ATOM 806 C C . PHE A 1 103 ? 37.296 -7.387 -9.908 1.00 54.72 103 PHE A C 1
ATOM 808 O O . PHE A 1 103 ? 36.427 -7.601 -10.744 1.00 54.72 103 PHE A O 1
ATOM 815 N N . GLU A 1 104 ? 37.816 -8.360 -9.158 1.00 56.22 104 GLU A N 1
ATOM 816 C CA . GLU A 1 104 ? 37.421 -9.772 -9.171 1.00 56.22 104 GLU A CA 1
ATOM 817 C C . GLU A 1 104 ? 36.016 -10.030 -8.588 1.00 56.22 104 GLU A C 1
ATOM 819 O O . GLU A 1 104 ? 35.369 -10.988 -8.999 1.00 56.22 104 GLU A O 1
ATOM 824 N N . ASP A 1 105 ? 35.508 -9.153 -7.713 1.00 55.75 105 ASP A N 1
ATOM 825 C CA . ASP A 1 105 ? 34.184 -9.275 -7.078 1.00 55.75 105 ASP A CA 1
ATOM 826 C C . ASP A 1 105 ? 33.064 -8.650 -7.936 1.00 55.75 105 ASP A C 1
ATOM 828 O O . ASP A 1 105 ? 31.874 -8.880 -7.706 1.00 55.75 105 ASP A O 1
ATOM 832 N N . MET A 1 106 ? 33.430 -7.855 -8.950 1.00 56.94 106 MET A N 1
ATOM 833 C CA . MET A 1 106 ? 32.484 -7.144 -9.819 1.00 56.94 106 MET A CA 1
ATOM 834 C C . MET A 1 106 ? 31.486 -8.055 -10.550 1.00 56.94 106 MET A C 1
ATOM 836 O O . MET A 1 106 ? 30.321 -7.672 -10.618 1.00 56.94 106 MET A O 1
ATOM 840 N N . PRO A 1 107 ? 31.854 -9.241 -11.075 1.00 57.16 107 PRO A N 1
ATOM 841 C CA . PRO A 1 107 ? 30.890 -10.141 -11.708 1.00 57.16 107 PRO A CA 1
ATOM 842 C C . PRO A 1 107 ? 29.781 -10.598 -10.753 1.00 57.16 107 PRO A C 1
ATOM 844 O O . PRO A 1 107 ? 28.612 -10.513 -11.113 1.00 57.16 107 PRO A O 1
ATOM 847 N N . ALA A 1 108 ? 30.122 -10.980 -9.517 1.00 58.50 108 ALA A N 1
ATOM 848 C CA . ALA A 1 108 ? 29.145 -11.415 -8.516 1.00 58.50 108 ALA A CA 1
ATOM 849 C C . ALA A 1 108 ? 28.235 -10.261 -8.058 1.00 58.50 108 ALA A C 1
ATOM 851 O O . ALA A 1 108 ? 27.028 -10.438 -7.896 1.00 58.50 108 ALA A O 1
ATOM 852 N N . ILE A 1 109 ? 28.793 -9.052 -7.914 1.00 60.38 109 ILE A N 1
ATOM 853 C CA . ILE A 1 109 ? 28.016 -7.840 -7.611 1.00 60.38 109 ILE A CA 1
ATOM 854 C C . ILE A 1 109 ? 27.059 -7.512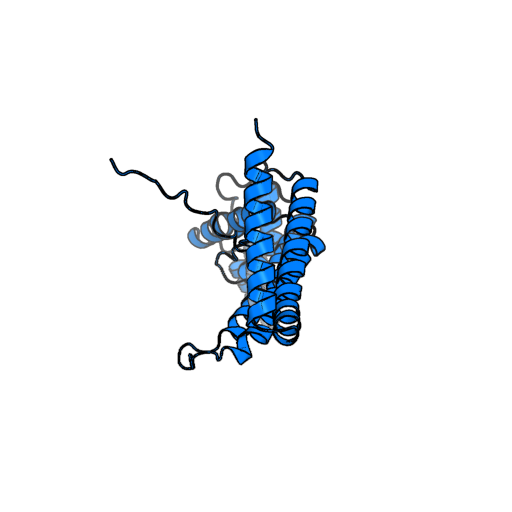 -8.767 1.00 60.38 109 ILE A C 1
ATOM 856 O O . ILE A 1 109 ? 25.893 -7.202 -8.532 1.00 60.38 109 ILE A O 1
ATOM 860 N N . MET A 1 110 ? 27.520 -7.601 -10.016 1.00 58.88 110 MET A N 1
ATOM 861 C CA . MET A 1 110 ? 26.706 -7.323 -11.205 1.00 58.88 110 MET A CA 1
ATOM 862 C C . MET A 1 110 ? 25.613 -8.376 -11.419 1.00 58.88 110 MET A C 1
ATOM 864 O O . MET A 1 110 ? 24.506 -8.014 -11.808 1.00 58.88 110 MET A O 1
ATOM 868 N N . GLU A 1 111 ? 25.877 -9.650 -11.125 1.00 60.06 111 GLU A N 1
ATOM 869 C CA . GLU A 1 111 ? 24.861 -10.710 -11.127 1.00 60.06 111 GLU A CA 1
ATOM 870 C C . GLU A 1 111 ? 23.827 -10.505 -10.012 1.00 60.06 111 GLU A C 1
ATOM 872 O O . GLU A 1 111 ? 22.628 -10.595 -10.273 1.00 60.06 111 GLU A O 1
ATOM 877 N N . GLY A 1 112 ? 24.258 -10.137 -8.800 1.00 61.47 112 GLY A N 1
ATOM 878 C CA . GLY A 1 112 ? 23.355 -9.835 -7.685 1.00 61.47 112 GLY A CA 1
ATOM 879 C C . GLY A 1 112 ? 22.466 -8.612 -7.942 1.00 61.47 112 GLY A C 1
ATOM 880 O O . GLY A 1 112 ? 21.255 -8.659 -7.722 1.00 61.47 112 GLY A O 1
ATOM 881 N N . VAL A 1 113 ? 23.037 -7.526 -8.473 1.00 64.06 113 VAL A N 1
ATOM 882 C CA . VAL A 1 113 ? 22.287 -6.312 -8.842 1.00 64.06 113 VAL A CA 1
ATOM 883 C C . VAL A 1 113 ? 21.386 -6.564 -10.054 1.00 64.06 113 VAL A C 1
ATOM 885 O O . VAL A 1 113 ? 20.235 -6.128 -10.060 1.00 64.06 113 VAL A O 1
ATOM 888 N N . GLY A 1 114 ? 21.874 -7.291 -11.062 1.00 60.38 114 GLY A N 1
ATOM 889 C CA . GLY A 1 114 ? 21.101 -7.671 -12.245 1.00 60.38 114 GLY A CA 1
ATOM 890 C C . GLY A 1 114 ? 19.892 -8.536 -11.890 1.00 60.38 114 GLY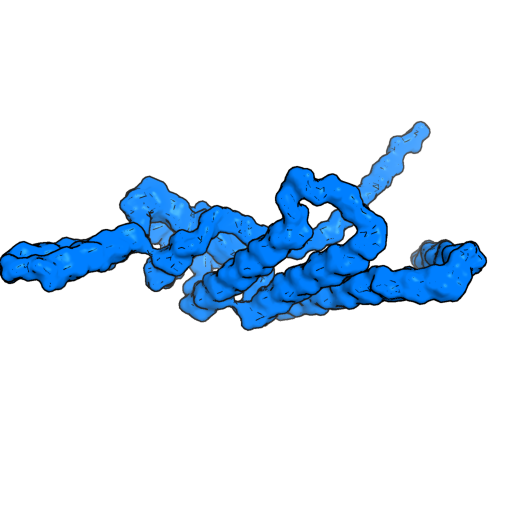 A C 1
ATOM 891 O O . GLY A 1 114 ? 18.783 -8.242 -12.336 1.00 60.38 114 GLY A O 1
ATOM 892 N N . GLY A 1 115 ? 20.068 -9.531 -11.016 1.00 71.38 115 GLY A N 1
ATOM 893 C CA . GLY A 1 115 ? 18.973 -10.353 -10.493 1.00 71.38 115 GLY A CA 1
ATOM 894 C C . GLY A 1 115 ? 17.925 -9.526 -9.747 1.00 71.38 115 GLY A C 1
ATOM 895 O O . GLY A 1 115 ? 16.733 -9.695 -9.973 1.00 71.38 115 GLY A O 1
ATOM 896 N N . LEU A 1 116 ? 18.348 -8.548 -8.943 1.00 75.81 116 LEU A N 1
ATOM 897 C CA . LEU A 1 116 ? 17.428 -7.694 -8.188 1.00 75.81 116 LEU A CA 1
ATOM 898 C C . LEU A 1 116 ? 16.590 -6.764 -9.078 1.00 75.81 116 LEU A C 1
ATOM 900 O O . LEU A 1 116 ? 15.404 -6.544 -8.820 1.00 75.81 116 LEU A O 1
ATOM 904 N N . VAL A 1 117 ? 17.195 -6.213 -10.134 1.00 76.94 117 VAL A N 1
ATOM 905 C CA . VAL A 1 117 ? 16.465 -5.426 -11.139 1.00 76.94 117 VAL A CA 1
ATOM 906 C C . VAL A 1 117 ? 15.451 -6.315 -11.854 1.00 76.94 117 VAL A C 1
ATOM 908 O O . VAL A 1 117 ? 14.292 -5.927 -11.972 1.00 76.94 117 VAL A O 1
ATOM 911 N N . SER A 1 118 ? 15.861 -7.514 -12.261 1.00 80.25 118 SER A N 1
ATOM 912 C CA . SER A 1 118 ? 15.006 -8.492 -12.942 1.00 80.25 118 SER A CA 1
ATOM 913 C C . SER A 1 118 ? 13.814 -8.901 -12.066 1.00 80.25 118 SER A C 1
ATOM 915 O O . SER A 1 118 ? 12.665 -8.806 -12.502 1.00 80.25 118 SER A O 1
ATOM 917 N N . ASP A 1 119 ? 14.057 -9.228 -10.792 1.00 85.06 119 ASP A N 1
ATOM 918 C CA . ASP A 1 119 ? 13.018 -9.534 -9.802 1.00 85.06 119 ASP A CA 1
ATOM 919 C C . ASP A 1 119 ? 12.014 -8.378 -9.656 1.00 85.06 119 ASP A C 1
ATOM 921 O O . ASP A 1 119 ? 10.803 -8.600 -9.567 1.00 85.06 119 ASP A O 1
ATOM 925 N N . ARG A 1 120 ? 12.501 -7.128 -9.665 1.00 86.81 120 ARG A N 1
ATOM 926 C CA . ARG A 1 120 ? 11.658 -5.928 -9.584 1.00 86.81 120 ARG A CA 1
ATOM 927 C C . ARG A 1 120 ? 10.744 -5.796 -10.801 1.00 86.81 120 ARG A C 1
ATOM 929 O O . ARG A 1 120 ? 9.551 -5.551 -10.634 1.00 86.81 120 ARG A O 1
ATOM 936 N N . LEU A 1 121 ? 11.275 -5.979 -12.012 1.00 88.94 121 LEU A N 1
ATOM 937 C CA . LEU A 1 121 ? 10.479 -5.952 -13.248 1.00 88.94 121 LEU A CA 1
ATOM 938 C C . LEU A 1 121 ? 9.418 -7.062 -13.247 1.00 88.94 121 LEU A C 1
ATOM 940 O O . LEU A 1 121 ? 8.263 -6.836 -13.617 1.00 88.94 121 LEU A O 1
ATOM 944 N N . GLN A 1 122 ? 9.791 -8.257 -12.786 1.00 89.62 122 GLN A N 1
ATOM 945 C CA . GLN A 1 122 ? 8.877 -9.390 -12.677 1.00 89.62 122 GLN A CA 1
ATOM 946 C C . GLN A 1 122 ? 7.798 -9.184 -11.610 1.00 89.62 122 GLN A C 1
ATOM 948 O O . GLN A 1 122 ? 6.679 -9.655 -11.803 1.00 89.62 122 GLN A O 1
ATOM 953 N N . ALA A 1 123 ? 8.087 -8.482 -10.511 1.00 92.25 123 ALA A N 1
ATOM 954 C CA . ALA A 1 123 ? 7.084 -8.140 -9.503 1.00 92.25 123 ALA A CA 1
ATOM 955 C C . ALA A 1 123 ? 5.961 -7.280 -10.108 1.00 92.25 123 ALA A C 1
ATOM 957 O O . ALA A 1 123 ? 4.790 -7.637 -9.999 1.00 92.25 123 ALA A O 1
ATOM 958 N N . PHE A 1 124 ? 6.298 -6.213 -10.844 1.00 92.94 124 PHE A N 1
ATOM 959 C CA . PHE A 1 124 ? 5.296 -5.391 -11.542 1.00 92.94 124 PHE A CA 1
ATOM 960 C C . PHE A 1 124 ? 4.434 -6.211 -12.517 1.00 92.94 124 PHE A C 1
ATOM 962 O O . PHE A 1 124 ? 3.216 -6.033 -12.565 1.00 92.94 124 PHE A O 1
ATOM 969 N N . ARG A 1 125 ? 5.043 -7.151 -13.257 1.00 92.50 125 ARG A N 1
ATOM 970 C CA . ARG A 1 125 ? 4.303 -8.056 -14.153 1.00 92.50 125 ARG A CA 1
ATOM 971 C C . ARG A 1 125 ? 3.379 -9.010 -13.395 1.00 92.50 125 ARG A C 1
ATOM 973 O O . ARG A 1 125 ? 2.225 -9.150 -13.784 1.00 92.50 125 ARG A O 1
ATOM 980 N N . ARG A 1 126 ? 3.858 -9.649 -12.321 1.00 95.25 126 ARG A N 1
ATOM 981 C CA . ARG A 1 126 ? 3.066 -10.598 -11.514 1.00 95.25 126 ARG A CA 1
ATOM 982 C C . ARG A 1 126 ? 1.841 -9.950 -10.884 1.00 95.25 126 ARG A C 1
ATOM 984 O O . ARG A 1 126 ? 0.781 -10.562 -10.875 1.00 95.25 126 ARG A O 1
ATOM 991 N N . HIS A 1 127 ? 1.979 -8.713 -10.414 1.00 95.06 127 HIS A N 1
ATOM 992 C CA . HIS A 1 127 ? 0.872 -7.944 -9.835 1.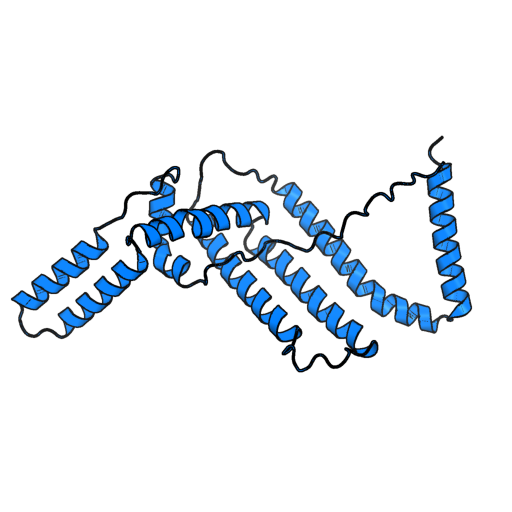00 95.06 127 HIS A CA 1
ATOM 993 C C . HIS A 1 127 ? 0.078 -7.144 -10.876 1.00 95.06 127 HIS A C 1
ATOM 995 O O . HIS A 1 127 ? -0.790 -6.359 -10.505 1.00 95.06 127 HIS A O 1
ATOM 1001 N N . ASN A 1 128 ? 0.371 -7.328 -12.171 1.00 94.81 128 ASN A N 1
ATOM 1002 C CA . ASN A 1 128 ? -0.271 -6.654 -13.301 1.00 94.81 128 ASN A CA 1
ATOM 1003 C C . ASN A 1 128 ? -0.496 -5.146 -13.068 1.00 94.81 128 ASN A C 1
ATOM 1005 O O . ASN A 1 128 ? -1.602 -4.613 -13.217 1.00 94.81 128 ASN A O 1
ATOM 1009 N N . MET A 1 129 ? 0.569 -4.472 -12.640 1.00 94.44 129 MET A N 1
ATOM 1010 C CA . MET A 1 129 ? 0.554 -3.056 -12.302 1.00 94.44 129 MET A CA 1
ATOM 1011 C C . MET A 1 129 ? 1.746 -2.390 -12.956 1.00 94.44 129 MET A C 1
ATOM 1013 O O . MET A 1 129 ? 2.886 -2.814 -12.770 1.00 94.44 129 MET A O 1
ATOM 1017 N N . VAL A 1 130 ? 1.503 -1.347 -13.741 1.00 93.88 130 VAL A N 1
ATOM 1018 C CA . VAL A 1 130 ? 2.611 -0.610 -14.352 1.00 93.88 130 VAL A CA 1
ATOM 1019 C C . VAL A 1 130 ? 3.250 0.347 -13.339 1.00 93.88 130 VAL A C 1
ATOM 1021 O O . VAL A 1 130 ? 2.567 0.825 -12.431 1.00 93.88 130 VAL A O 1
ATOM 1024 N N . PRO A 1 131 ? 4.537 0.709 -13.498 1.00 92.00 131 PRO A N 1
ATOM 1025 C CA . PRO A 1 131 ? 5.213 1.624 -12.575 1.00 92.00 131 PRO A CA 1
ATOM 1026 C C . PRO A 1 131 ? 4.488 2.960 -12.364 1.00 92.00 131 PRO A C 1
ATOM 1028 O O . PRO A 1 131 ? 4.422 3.455 -11.245 1.00 92.00 131 PRO A O 1
ATOM 1031 N N . ALA A 1 132 ? 3.902 3.526 -13.424 1.00 90.94 132 ALA A N 1
ATOM 1032 C CA . ALA A 1 132 ? 3.175 4.791 -13.342 1.00 90.94 132 ALA A CA 1
ATOM 1033 C C . ALA A 1 132 ? 1.864 4.678 -12.536 1.00 90.94 132 ALA A C 1
ATOM 1035 O O . ALA A 1 132 ? 1.519 5.600 -11.797 1.00 90.94 132 ALA A O 1
ATOM 1036 N N . GLU A 1 133 ? 1.175 3.538 -12.639 1.00 94.31 133 GLU A N 1
ATOM 1037 C CA . GLU A 1 133 ? -0.014 3.214 -11.844 1.00 94.31 133 GLU A CA 1
ATOM 1038 C C . GLU A 1 133 ? 0.363 3.080 -10.370 1.00 94.31 133 GLU A C 1
ATOM 1040 O O . GLU A 1 133 ? -0.243 3.728 -9.518 1.00 94.31 133 GLU A O 1
ATOM 1045 N N . TYR A 1 134 ? 1.432 2.334 -10.082 1.00 93.88 134 TYR A N 1
ATOM 1046 C CA . TYR A 1 134 ? 1.973 2.200 -8.733 1.00 93.88 134 TYR A CA 1
ATOM 1047 C C . TYR A 1 134 ? 2.346 3.557 -8.120 1.00 93.88 134 TYR A C 1
ATOM 1049 O O . TYR A 1 134 ? 1.910 3.862 -7.015 1.00 93.88 134 TYR A O 1
ATOM 1057 N N . ASP A 1 135 ? 3.092 4.404 -8.838 1.00 92.00 135 ASP A N 1
ATOM 1058 C CA . ASP A 1 135 ? 3.482 5.740 -8.360 1.00 92.00 135 ASP A CA 1
ATOM 1059 C C . ASP A 1 135 ? 2.266 6.661 -8.150 1.00 92.00 135 ASP A C 1
ATOM 1061 O O . ASP A 1 135 ? 2.291 7.578 -7.326 1.00 92.00 135 ASP A O 1
ATOM 1065 N N . SER A 1 136 ? 1.194 6.473 -8.923 1.00 92.62 136 SER A N 1
ATOM 1066 C CA . SER A 1 136 ? -0.063 7.198 -8.724 1.00 92.62 136 SER A CA 1
ATOM 1067 C C . SER A 1 136 ? -0.757 6.765 -7.433 1.00 92.62 136 SER A C 1
ATOM 1069 O O . SER A 1 136 ? -1.192 7.617 -6.657 1.00 92.62 136 SER A O 1
ATOM 1071 N N . LEU A 1 137 ? -0.828 5.456 -7.178 1.00 94.19 137 LEU A N 1
ATOM 1072 C CA . LEU A 1 137 ? -1.432 4.901 -5.967 1.00 94.19 137 LEU A CA 1
ATOM 1073 C C . LEU A 1 137 ? -0.594 5.182 -4.716 1.00 94.19 137 LEU A C 1
ATOM 1075 O O . LEU A 1 137 ? -1.153 5.551 -3.689 1.00 94.19 137 LEU A O 1
ATOM 1079 N N . ASP A 1 138 ? 0.735 5.113 -4.803 1.00 93.06 138 ASP A N 1
ATOM 1080 C CA . ASP A 1 138 ? 1.637 5.459 -3.699 1.00 93.06 138 ASP A CA 1
ATOM 1081 C C . ASP A 1 138 ? 1.424 6.904 -3.239 1.00 93.06 138 ASP A C 1
ATOM 1083 O O . ASP A 1 138 ? 1.260 7.159 -2.047 1.00 93.06 138 ASP A O 1
ATOM 1087 N N . ARG A 1 139 ? 1.311 7.846 -4.184 1.00 92.19 139 ARG A N 1
ATOM 1088 C CA . ARG A 1 139 ? 1.005 9.250 -3.875 1.00 92.19 139 ARG A CA 1
ATOM 1089 C C . ARG A 1 139 ? -0.388 9.422 -3.279 1.00 92.19 139 ARG A C 1
ATOM 1091 O O . ARG A 1 139 ? -0.546 10.128 -2.285 1.00 92.19 139 ARG A O 1
ATOM 1098 N N . LEU A 1 140 ? -1.394 8.762 -3.853 1.00 93.75 140 LEU A N 1
ATOM 1099 C CA . LEU A 1 140 ? -2.759 8.799 -3.330 1.00 93.75 140 LEU A CA 1
ATOM 1100 C C . LEU A 1 140 ? -2.814 8.316 -1.874 1.00 93.75 140 LEU A C 1
ATOM 1102 O O . LEU A 1 140 ? -3.410 8.988 -1.037 1.00 93.75 140 LEU A O 1
ATOM 1106 N N . VAL A 1 141 ? -2.186 7.179 -1.574 1.00 94.25 141 VAL A N 1
ATOM 1107 C CA . VAL A 1 141 ? -2.276 6.520 -0.266 1.00 94.25 141 VAL A CA 1
ATOM 1108 C C . VAL A 1 141 ? -1.338 7.160 0.755 1.00 94.25 141 VAL A C 1
ATOM 1110 O O . VAL A 1 141 ? -1.787 7.561 1.826 1.00 94.25 141 VAL A O 1
ATOM 1113 N N . TYR A 1 142 ? -0.049 7.276 0.436 1.00 91.88 142 TYR A N 1
ATOM 1114 C CA . TYR A 1 142 ? 0.999 7.611 1.404 1.00 91.88 142 TYR A CA 1
ATOM 1115 C C . TYR A 1 142 ? 1.434 9.077 1.394 1.00 91.88 142 TYR A C 1
ATOM 1117 O O . TYR A 1 142 ? 2.035 9.512 2.373 1.00 91.88 142 TYR A O 1
ATOM 1125 N N . GLU A 1 143 ? 1.138 9.848 0.343 1.00 90.81 143 GLU A N 1
ATOM 1126 C CA . GLU A 1 143 ? 1.416 11.296 0.323 1.00 90.81 143 GLU A CA 1
ATOM 1127 C C . GLU A 1 143 ? 0.167 12.142 0.586 1.00 90.81 143 GLU A C 1
ATOM 1129 O O . GLU A 1 143 ? 0.287 13.239 1.124 1.00 90.81 143 GLU A O 1
ATOM 1134 N N . LYS A 1 144 ? -1.025 11.638 0.239 1.00 91.75 144 LYS A N 1
ATOM 1135 C CA . LYS A 1 144 ? -2.284 12.379 0.379 1.00 91.75 144 LYS A CA 1
ATOM 1136 C C . LYS A 1 144 ? -3.186 11.815 1.478 1.00 91.75 144 LYS A C 1
ATOM 1138 O O . LYS A 1 144 ? -3.401 12.478 2.482 1.00 91.75 144 LYS A O 1
ATOM 1143 N N . TRP A 1 145 ? -3.709 10.602 1.311 1.00 94.25 145 TRP A N 1
ATOM 1144 C CA . TRP A 1 145 ? -4.750 10.055 2.187 1.00 94.25 145 TRP A CA 1
ATOM 1145 C C . TRP A 1 145 ? -4.279 9.858 3.633 1.00 94.25 145 TRP A C 1
ATOM 1147 O O . TRP A 1 145 ? -4.839 10.468 4.546 1.00 94.25 145 TRP A O 1
ATOM 1157 N N . LEU A 1 146 ? -3.238 9.045 3.845 1.00 92.00 146 LEU A N 1
ATOM 1158 C CA . LEU A 1 146 ? -2.779 8.688 5.188 1.00 92.00 146 LEU A CA 1
ATOM 1159 C C . LEU A 1 146 ? -2.250 9.912 5.957 1.00 92.00 146 LEU A C 1
ATOM 1161 O O . LEU A 1 146 ? -2.709 10.130 7.080 1.00 92.00 146 LEU A O 1
ATOM 1165 N N . PRO A 1 147 ? -1.364 10.762 5.393 1.00 90.25 147 PRO A N 1
ATOM 1166 C CA . PRO A 1 147 ? -0.880 11.941 6.109 1.00 90.25 147 PRO A CA 1
ATOM 1167 C C . PRO A 1 147 ? -1.992 12.902 6.536 1.00 90.25 147 PRO A C 1
ATOM 1169 O O . PRO A 1 147 ? -1.929 13.428 7.645 1.00 90.25 147 PRO A O 1
ATOM 1172 N N . THR A 1 148 ? -3.026 13.112 5.709 1.00 91.75 148 THR A N 1
ATOM 1173 C CA . THR A 1 148 ? -4.161 13.967 6.090 1.00 91.75 148 THR A CA 1
ATOM 1174 C C . THR A 1 148 ? -4.928 13.389 7.278 1.00 91.75 148 THR A C 1
ATOM 1176 O O . THR A 1 148 ? -5.224 14.125 8.218 1.00 91.75 148 THR A O 1
ATOM 1179 N N . LEU A 1 149 ? -5.194 12.078 7.297 1.00 89.94 149 LEU A N 1
ATOM 1180 C CA . LEU A 1 149 ? -5.871 11.439 8.433 1.00 89.94 149 LEU A CA 1
ATOM 1181 C C . LEU A 1 149 ? -5.041 11.512 9.719 1.00 89.94 149 LEU A C 1
ATOM 1183 O O . LEU A 1 149 ? -5.578 11.832 10.783 1.00 89.94 149 LEU A O 1
ATOM 1187 N N . LEU A 1 150 ? -3.728 11.286 9.618 1.00 87.69 150 LEU A N 1
ATOM 1188 C CA . LEU A 1 150 ? -2.810 11.408 10.750 1.00 87.69 150 LEU A CA 1
ATOM 1189 C C . LEU A 1 150 ? -2.758 12.849 11.284 1.00 87.69 150 LEU A C 1
ATOM 1191 O O . LEU A 1 150 ? -2.842 13.060 12.495 1.00 87.69 150 LEU A O 1
ATOM 1195 N N . ALA A 1 151 ? -2.694 13.850 10.399 1.00 88.44 151 ALA A N 1
ATOM 1196 C CA . ALA A 1 151 ? -2.680 15.264 10.777 1.00 88.44 151 ALA A CA 1
ATOM 1197 C C . ALA A 1 151 ? -3.973 15.693 11.494 1.00 88.44 151 ALA A C 1
ATOM 1199 O O . ALA A 1 151 ? -3.926 16.448 12.465 1.00 88.44 151 ALA A O 1
ATOM 1200 N N . SER A 1 152 ? -5.123 15.162 11.074 1.00 85.50 152 SER A N 1
ATOM 1201 C CA . SER A 1 152 ? -6.420 15.406 11.717 1.00 85.50 152 SER A CA 1
ATOM 1202 C C . SER A 1 152 ? -6.655 14.572 12.985 1.00 85.50 152 SER A C 1
ATOM 1204 O O . SER A 1 152 ? -7.760 14.600 13.526 1.00 85.50 152 SER A O 1
ATOM 1206 N N . ARG A 1 153 ? -5.650 13.821 13.475 1.00 82.38 153 ARG A N 1
ATOM 1207 C CA . ARG A 1 153 ? -5.779 12.869 14.601 1.00 82.38 153 ARG A CA 1
ATOM 1208 C C . ARG A 1 153 ? -6.930 11.876 14.405 1.00 82.38 153 ARG A C 1
ATOM 1210 O O . ARG A 1 153 ? -7.580 11.435 15.355 1.00 82.38 153 ARG A O 1
ATOM 1217 N N . ALA A 1 154 ? -7.191 11.539 13.152 1.00 83.25 154 ALA A N 1
ATOM 1218 C CA . ALA A 1 154 ? -8.262 10.659 12.730 1.00 83.25 154 ALA A CA 1
ATOM 1219 C C . ALA A 1 154 ? -7.702 9.343 12.181 1.00 83.25 154 ALA A C 1
ATOM 1221 O O . ALA A 1 154 ? -8.223 8.802 11.212 1.00 83.25 154 ALA A O 1
ATOM 1222 N N . ASP A 1 155 ? -6.633 8.866 12.821 1.00 84.00 155 ASP A N 1
ATOM 1223 C CA . ASP A 1 155 ? -5.928 7.629 12.505 1.00 84.00 155 ASP A CA 1
ATOM 1224 C C . ASP A 1 155 ? -6.890 6.423 12.619 1.00 84.00 155 ASP A C 1
ATOM 1226 O O . ASP A 1 155 ? -7.356 6.102 13.723 1.00 84.00 155 ASP A O 1
ATOM 1230 N N . PRO A 1 156 ? -7.232 5.779 11.489 1.00 79.62 156 PRO A N 1
ATOM 1231 C CA . PRO A 1 156 ? -8.178 4.677 11.474 1.00 79.62 156 PRO A CA 1
ATOM 1232 C C . PRO A 1 156 ? -7.631 3.408 12.141 1.00 79.62 156 PRO A C 1
ATOM 1234 O O . PRO A 1 156 ? -8.385 2.766 12.878 1.00 79.62 156 PRO A O 1
ATOM 1237 N N . ALA A 1 157 ? -6.352 3.040 11.973 1.00 84.69 157 ALA A N 1
ATOM 1238 C CA . ALA A 1 157 ? -5.851 1.821 12.609 1.00 84.69 157 ALA A CA 1
ATOM 1239 C C . ALA A 1 157 ? -5.543 2.011 14.099 1.00 84.69 157 ALA A C 1
ATOM 1241 O O . ALA A 1 157 ? -5.630 1.056 14.871 1.00 84.69 157 ALA A O 1
ATOM 1242 N N . ALA A 1 158 ? -5.201 3.215 14.559 1.00 86.25 158 ALA A N 1
ATOM 1243 C CA . ALA A 1 158 ? -5.119 3.515 15.988 1.00 86.25 158 ALA A CA 1
ATOM 1244 C C . ALA A 1 158 ? -6.489 3.395 16.668 1.00 86.25 158 ALA A C 1
ATOM 1246 O O . ALA A 1 158 ? -6.578 2.848 17.768 1.00 86.25 158 ALA A O 1
ATOM 1247 N N . ARG A 1 159 ? -7.563 3.851 16.007 1.00 86.62 159 ARG A N 1
ATOM 1248 C CA . ARG A 1 159 ? -8.937 3.697 16.511 1.00 86.62 159 ARG A CA 1
ATOM 1249 C C . ARG A 1 159 ? -9.351 2.236 16.604 1.00 86.62 159 ARG A C 1
ATOM 1251 O O . ARG A 1 159 ? -9.893 1.840 17.634 1.00 86.62 159 ARG A O 1
ATOM 1258 N N . ASP A 1 160 ? -9.069 1.439 15.576 1.00 87.25 160 ASP A N 1
ATOM 1259 C CA . ASP A 1 160 ? -9.393 0.013 15.610 1.00 87.25 160 ASP A CA 1
ATOM 1260 C C . ASP A 1 160 ? -8.571 -0.734 16.673 1.00 87.25 160 ASP A C 1
ATOM 1262 O O . ASP A 1 160 ? -9.137 -1.470 17.479 1.00 87.25 160 ASP A O 1
ATOM 1266 N N . ARG A 1 161 ? -7.264 -0.450 16.796 1.00 89.50 161 ARG A N 1
ATOM 1267 C CA . ARG A 1 161 ? -6.428 -0.985 17.889 1.00 89.50 161 ARG A CA 1
ATOM 1268 C C . ARG A 1 161 ? -6.976 -0.622 19.270 1.00 89.50 161 ARG A C 1
ATOM 1270 O O . ARG A 1 161 ? -7.059 -1.487 20.137 1.00 89.50 161 ARG A O 1
ATOM 1277 N N . ALA A 1 162 ? -7.388 0.630 19.474 1.00 90.62 162 ALA A N 1
ATOM 1278 C CA . ALA A 1 162 ? -8.007 1.058 20.726 1.00 90.62 162 ALA A CA 1
ATOM 1279 C C . ALA A 1 162 ? -9.326 0.314 20.992 1.00 90.62 162 ALA A C 1
ATOM 1281 O O . ALA A 1 162 ? -9.562 -0.127 22.116 1.00 90.62 162 ALA A O 1
ATOM 1282 N N . ALA A 1 163 ? -10.162 0.123 19.966 1.00 91.81 163 ALA A N 1
ATOM 1283 C CA . ALA A 1 163 ? -11.395 -0.648 20.081 1.00 91.81 163 ALA A CA 1
ATOM 1284 C C . ALA A 1 163 ? -11.124 -2.115 20.462 1.00 91.81 163 ALA A C 1
ATOM 1286 O O . ALA A 1 163 ? -11.792 -2.637 21.352 1.00 91.81 163 ALA A O 1
ATOM 1287 N N . VAL A 1 164 ? -10.115 -2.754 19.860 1.00 93.38 164 VAL A N 1
ATOM 1288 C CA . VAL A 1 164 ? -9.696 -4.129 20.188 1.00 93.38 164 VAL A CA 1
ATOM 1289 C C . VAL A 1 164 ? -9.211 -4.243 21.639 1.00 93.38 164 VAL A C 1
ATOM 1291 O O . VAL A 1 164 ? -9.627 -5.158 22.350 1.00 93.38 164 VAL A O 1
ATOM 1294 N N . GLU A 1 165 ? -8.384 -3.311 22.119 1.00 95.56 165 GLU A N 1
ATOM 1295 C CA . GLU A 1 165 ? -7.927 -3.313 23.519 1.00 95.56 165 GLU A CA 1
ATOM 1296 C C . GLU A 1 165 ? -9.086 -3.091 24.506 1.00 95.56 165 GLU A C 1
ATOM 1298 O O . GLU A 1 165 ? -9.158 -3.750 25.546 1.00 95.56 165 GLU A O 1
ATOM 1303 N N . ILE A 1 166 ? -10.049 -2.227 24.167 1.00 95.56 166 ILE A N 1
ATOM 1304 C CA . ILE A 1 166 ? -11.257 -2.015 24.978 1.00 95.56 166 ILE A CA 1
ATOM 1305 C C . ILE A 1 166 ? -12.134 -3.275 25.008 1.00 95.56 166 ILE A C 1
ATOM 1307 O O . ILE A 1 166 ? -12.668 -3.627 26.061 1.00 95.56 166 ILE A O 1
ATOM 1311 N N . GLU A 1 167 ? -12.276 -3.988 23.889 1.00 94.75 167 GLU A N 1
ATOM 1312 C CA . GLU A 1 167 ? -13.005 -5.261 23.848 1.00 94.75 167 GLU A CA 1
ATOM 1313 C C . GLU A 1 167 ? -12.327 -6.345 24.676 1.00 94.75 167 GLU A C 1
ATOM 1315 O O . GLU A 1 167 ? -13.001 -7.082 25.401 1.00 94.75 167 GLU A O 1
ATOM 1320 N N . LYS A 1 168 ? -10.997 -6.410 24.620 1.00 95.75 168 LYS A N 1
ATOM 1321 C CA . LYS A 1 168 ? -10.203 -7.307 25.455 1.00 95.75 168 LYS A CA 1
ATOM 1322 C C . LYS A 1 168 ? -10.397 -6.993 26.939 1.00 95.75 168 LYS A C 1
ATOM 1324 O O . LYS A 1 168 ? -10.658 -7.909 27.716 1.00 95.75 168 LYS A O 1
ATOM 1329 N N . ALA A 1 169 ? -10.356 -5.716 27.324 1.00 95.19 169 ALA A N 1
ATOM 1330 C CA . ALA A 1 169 ? -10.650 -5.283 28.690 1.00 95.19 169 ALA A CA 1
ATOM 1331 C C . ALA A 1 169 ? -12.083 -5.655 29.111 1.00 95.19 169 ALA A C 1
ATOM 1333 O O . ALA A 1 169 ? -12.294 -6.166 30.208 1.00 95.19 169 ALA A O 1
ATOM 1334 N N . ALA A 1 170 ? -13.062 -5.493 28.215 1.00 95.31 170 ALA A N 1
ATOM 1335 C CA . ALA A 1 170 ? -14.442 -5.903 28.465 1.00 95.31 170 ALA A CA 1
ATOM 1336 C C . ALA A 1 170 ? -14.582 -7.423 28.670 1.00 95.31 170 ALA A C 1
ATOM 1338 O O . ALA A 1 170 ? -15.435 -7.859 29.443 1.00 95.31 170 ALA A O 1
ATOM 1339 N N . GLY A 1 171 ? -13.767 -8.237 27.992 1.00 94.88 171 GLY A N 1
ATOM 1340 C CA . GLY A 1 171 ? -13.733 -9.692 28.164 1.00 94.88 171 GLY A CA 1
ATOM 1341 C C . GLY A 1 171 ? -13.306 -10.135 29.566 1.00 94.88 171 GLY A C 1
ATOM 1342 O O . GLY A 1 171 ? -13.805 -11.144 30.058 1.00 94.88 171 GLY A O 1
ATOM 1343 N N . SER A 1 172 ? -12.449 -9.348 30.219 1.00 95.50 172 SER A N 1
ATOM 1344 C CA . SER A 1 172 ? -11.939 -9.610 31.572 1.00 95.50 172 SER A CA 1
ATOM 1345 C C . SER A 1 172 ? -12.738 -8.917 32.685 1.00 95.50 172 SER A C 1
ATOM 1347 O O . SER A 1 172 ? -12.454 -9.130 33.860 1.00 95.50 172 SER A O 1
ATOM 1349 N N . GLU A 1 173 ? -13.721 -8.079 32.343 1.00 96.75 173 GLU A N 1
ATOM 1350 C CA . GLU A 1 173 ? -14.499 -7.296 33.308 1.00 96.75 173 GLU A CA 1
ATOM 1351 C C . GLU A 1 173 ? -15.611 -8.132 33.959 1.00 96.75 173 GLU A C 1
ATOM 1353 O O . GLU A 1 173 ? -16.458 -8.717 33.273 1.00 96.75 173 GLU A O 1
ATOM 1358 N N . THR A 1 174 ? -15.656 -8.136 35.291 1.00 96.19 174 THR A N 1
ATOM 1359 C CA . THR A 1 174 ? -16.633 -8.888 36.091 1.00 96.19 174 THR A CA 1
ATOM 1360 C C . THR A 1 174 ? -17.996 -8.198 36.122 1.00 96.19 174 THR A C 1
ATOM 1362 O O . THR A 1 174 ? -19.027 -8.870 36.079 1.00 96.19 174 THR A O 1
ATOM 1365 N N . SER A 1 175 ? -18.027 -6.862 36.156 1.00 97.50 175 SER A N 1
ATOM 1366 C CA . SER A 1 175 ? -19.262 -6.078 36.215 1.00 97.50 175 SER A CA 1
ATOM 1367 C C . SER A 1 175 ? -20.000 -6.060 34.866 1.00 97.50 175 SER A C 1
ATOM 1369 O O . SER A 1 175 ? -19.468 -5.540 33.877 1.00 97.50 175 SER A O 1
ATOM 1371 N N . PRO A 1 176 ? -21.262 -6.535 34.792 1.00 95.88 176 PRO A N 1
ATOM 1372 C CA . PRO A 1 176 ? -22.034 -6.519 33.548 1.00 95.88 176 PRO A CA 1
ATOM 1373 C C . PRO A 1 176 ? -22.254 -5.108 32.986 1.00 95.88 176 PRO A C 1
ATOM 1375 O O . PRO A 1 176 ? -22.216 -4.916 31.770 1.00 95.88 176 PRO A O 1
ATOM 1378 N N . ALA A 1 177 ? -22.443 -4.114 33.862 1.00 96.81 177 ALA A N 1
ATOM 1379 C CA . ALA A 1 177 ? -22.667 -2.726 33.465 1.00 96.81 177 ALA A CA 1
ATOM 1380 C C . ALA A 1 177 ? -21.411 -2.101 32.836 1.00 96.81 177 ALA A C 1
ATOM 1382 O O . ALA A 1 177 ? -21.488 -1.484 31.772 1.00 96.81 177 ALA A O 1
ATOM 1383 N N . VAL A 1 178 ? -20.242 -2.311 33.452 1.00 96.38 178 VAL A N 1
ATOM 1384 C CA . VAL A 1 178 ? -18.960 -1.806 32.932 1.00 96.38 178 VAL A CA 1
ATOM 1385 C C . VAL A 1 178 ? -18.610 -2.512 31.623 1.00 96.38 178 VAL A C 1
ATOM 1387 O O . VAL A 1 178 ? -18.277 -1.852 30.641 1.00 96.38 178 VAL A O 1
ATOM 1390 N N . ARG A 1 179 ? -18.802 -3.834 31.550 1.00 97.56 179 ARG A N 1
ATOM 1391 C CA . ARG A 1 179 ? -18.620 -4.617 30.321 1.00 97.56 179 ARG A CA 1
ATOM 1392 C C . ARG A 1 179 ? -19.471 -4.091 29.163 1.00 97.56 179 ARG A C 1
ATOM 1394 O O . ARG A 1 179 ? -18.959 -3.925 28.056 1.00 97.56 179 ARG A O 1
ATOM 1401 N N . ALA A 1 180 ? -20.759 -3.833 29.400 1.00 96.44 180 ALA A N 1
ATOM 1402 C CA . ALA A 1 180 ? -21.655 -3.286 28.382 1.00 96.44 180 ALA A CA 1
ATOM 1403 C C . ALA A 1 180 ? -21.191 -1.900 27.914 1.00 96.44 180 ALA A C 1
ATOM 1405 O O . ALA A 1 180 ? -21.155 -1.633 26.711 1.00 96.44 180 ALA A O 1
ATOM 1406 N N . ARG A 1 181 ? -20.760 -1.044 28.850 1.00 96.94 181 ARG A N 1
ATOM 1407 C CA . ARG A 1 181 ? -20.243 0.287 28.528 1.00 96.94 181 ARG A CA 1
ATOM 1408 C C . ARG A 1 181 ? -18.960 0.230 27.701 1.00 96.94 181 ARG A C 1
ATOM 1410 O O . ARG A 1 181 ? -18.865 0.945 26.710 1.00 96.94 181 ARG A O 1
ATOM 1417 N N . LEU A 1 182 ? -18.005 -0.627 28.059 1.00 97.06 182 LEU A N 1
ATOM 1418 C CA . LEU A 1 182 ? -16.760 -0.803 27.303 1.00 97.06 182 LEU A CA 1
ATOM 1419 C C . LEU A 1 182 ? -17.039 -1.284 25.874 1.00 97.06 182 LEU A C 1
ATOM 1421 O O . LEU A 1 182 ? -16.534 -0.697 24.920 1.00 97.06 182 LEU A O 1
ATOM 1425 N N . ARG A 1 183 ? -17.922 -2.276 25.704 1.00 96.25 183 ARG A N 1
ATOM 1426 C CA . ARG A 1 183 ? -18.343 -2.743 24.371 1.00 96.25 183 ARG A CA 1
ATOM 1427 C C . ARG A 1 183 ? -19.000 -1.638 23.546 1.00 96.25 183 ARG A C 1
ATOM 1429 O O . ARG A 1 183 ? -18.721 -1.524 22.357 1.00 96.25 183 ARG A O 1
ATOM 1436 N N . GLN A 1 184 ? -19.829 -0.800 24.170 1.00 96.25 184 GLN A N 1
ATOM 1437 C CA . GLN A 1 184 ? -20.424 0.356 23.501 1.00 96.25 184 GLN A CA 1
ATOM 1438 C C . GLN A 1 184 ? -19.350 1.344 23.030 1.00 96.25 184 GLN A C 1
ATOM 1440 O O . GLN A 1 184 ? -19.404 1.793 21.891 1.00 96.25 184 GLN A O 1
ATOM 1445 N N . VAL A 1 185 ? -18.359 1.657 23.872 1.00 95.44 185 VAL A N 1
ATOM 1446 C CA . VAL A 1 185 ? -17.255 2.557 23.501 1.00 95.44 185 VAL A CA 1
ATOM 1447 C C . VAL A 1 185 ? -16.444 1.979 22.339 1.00 95.44 185 VAL A C 1
ATOM 1449 O O . VAL A 1 185 ? -16.184 2.700 21.377 1.00 95.44 185 VAL A O 1
ATOM 1452 N N . ALA A 1 186 ? -16.096 0.690 22.376 1.00 93.12 186 ALA A N 1
ATOM 1453 C CA . ALA A 1 186 ? -15.395 0.032 21.272 1.00 93.12 186 ALA A CA 1
ATOM 1454 C C . ALA A 1 186 ? -16.200 0.089 19.961 1.00 93.12 186 ALA A C 1
ATOM 1456 O O . ALA A 1 186 ? -15.657 0.444 18.914 1.00 93.12 186 ALA A O 1
ATOM 1457 N N . ALA A 1 187 ? -17.510 -0.177 20.019 1.00 92.44 187 ALA A N 1
ATOM 1458 C CA . ALA A 1 187 ? -18.393 -0.058 18.862 1.00 92.44 187 ALA A CA 1
ATOM 1459 C C . ALA A 1 187 ? -18.452 1.383 18.325 1.00 92.44 187 ALA A C 1
ATOM 1461 O O . ALA A 1 187 ? -18.339 1.591 17.119 1.00 92.44 187 ALA A O 1
ATOM 1462 N N . SER A 1 188 ? -18.564 2.387 19.202 1.00 91.88 188 SER A N 1
ATOM 1463 C CA . SER A 1 188 ? -18.568 3.800 18.804 1.00 91.88 188 SER A CA 1
ATOM 1464 C C . SER A 1 188 ? -17.250 4.239 18.162 1.00 91.88 188 SER A C 1
ATOM 1466 O O . SER A 1 188 ? -17.272 5.014 17.208 1.00 91.88 188 SER A O 1
ATOM 1468 N N . LEU A 1 189 ? -16.107 3.729 18.634 1.00 89.06 189 LEU A N 1
ATOM 1469 C CA . LEU A 1 189 ? -14.809 4.000 18.010 1.00 89.06 189 LEU A CA 1
ATOM 1470 C C . LEU A 1 189 ? -14.742 3.456 16.578 1.00 89.06 189 LEU A C 1
ATOM 1472 O O . LEU A 1 189 ? -14.254 4.161 15.698 1.00 89.06 189 LEU A O 1
ATOM 1476 N N . ARG A 1 190 ? -15.282 2.254 16.329 1.00 85.56 190 ARG A N 1
ATOM 1477 C CA . ARG A 1 190 ? -15.331 1.651 14.983 1.00 85.56 190 ARG A CA 1
ATOM 1478 C C . ARG A 1 190 ? -16.347 2.308 14.050 1.00 85.56 190 ARG A C 1
ATOM 1480 O O . ARG A 1 190 ? -16.121 2.364 12.848 1.00 85.56 190 ARG A O 1
ATOM 1487 N N . GLN A 1 191 ? -17.458 2.810 14.588 1.00 85.44 191 GLN A N 1
ATOM 1488 C CA . GLN A 1 191 ? -18.486 3.509 13.806 1.00 85.44 191 GLN A CA 1
ATOM 1489 C C . GLN A 1 191 ? -18.082 4.942 13.431 1.00 85.44 191 GLN A C 1
ATOM 1491 O O . GLN A 1 191 ? -18.647 5.516 12.502 1.00 85.44 191 GLN A O 1
ATOM 1496 N N . SER A 1 192 ? -17.112 5.532 14.137 1.00 81.81 192 SER A N 1
ATOM 1497 C CA . SER A 1 192 ? -16.594 6.868 13.840 1.00 81.81 192 SER A CA 1
ATOM 1498 C C . SER A 1 192 ? -15.680 6.839 12.614 1.00 81.81 192 SER A C 1
ATOM 1500 O O . SER A 1 192 ? -14.452 6.744 12.716 1.00 81.81 192 SER A O 1
ATOM 1502 N N . VAL A 1 193 ? -16.298 6.930 11.439 1.00 81.19 193 VAL A N 1
ATOM 1503 C CA . VAL A 1 193 ? -15.601 7.031 10.157 1.00 81.19 193 VAL A CA 1
ATOM 1504 C C . VAL A 1 193 ? -15.170 8.484 9.926 1.00 81.19 193 VAL A C 1
ATOM 1506 O O . VAL A 1 193 ? -16.023 9.376 9.952 1.00 81.19 193 VAL A O 1
ATOM 1509 N N . PRO A 1 194 ? -13.868 8.768 9.735 1.00 86.25 194 PRO A N 1
ATOM 1510 C CA . PRO A 1 194 ? -13.434 10.116 9.391 1.00 86.25 194 PRO A CA 1
ATOM 1511 C C . PRO A 1 194 ? -14.000 10.551 8.032 1.00 86.25 194 PRO A C 1
ATOM 1513 O O . PRO A 1 194 ? -14.250 9.707 7.176 1.00 86.25 194 PRO A O 1
ATOM 1516 N N . PRO A 1 195 ? -14.205 11.858 7.802 1.00 89.25 195 PRO A N 1
ATOM 1517 C CA . PRO A 1 195 ? -14.592 12.330 6.482 1.00 89.25 195 PRO A CA 1
ATOM 1518 C C . PRO A 1 195 ? -13.459 12.094 5.465 1.00 89.25 195 PRO A C 1
ATOM 1520 O O . PRO A 1 195 ? -12.278 12.111 5.836 1.00 89.25 195 PRO A O 1
ATOM 1523 N N . PRO A 1 196 ? -13.792 11.913 4.175 1.00 90.69 196 PRO A N 1
ATOM 1524 C CA . PRO A 1 196 ? -12.790 11.780 3.130 1.00 90.69 196 PRO A CA 1
ATOM 1525 C C . PRO A 1 196 ? -11.948 13.063 3.009 1.00 90.69 196 PRO A C 1
ATOM 1527 O O . PRO A 1 196 ? -12.506 14.164 3.036 1.00 90.69 196 PRO A O 1
ATOM 1530 N N . PRO A 1 197 ? -10.617 12.952 2.838 1.00 92.25 197 PRO A N 1
ATOM 1531 C CA . PRO A 1 197 ? -9.775 14.095 2.501 1.00 92.25 197 PRO A CA 1
ATOM 1532 C C . PRO A 1 197 ? -10.206 14.778 1.196 1.00 92.25 197 PRO A C 1
ATOM 1534 O O . PRO A 1 197 ? -10.735 14.136 0.285 1.00 92.25 197 PRO A O 1
ATOM 1537 N N . GLU A 1 198 ? -9.911 16.072 1.068 1.00 90.50 198 GLU A N 1
ATOM 1538 C CA . GLU A 1 198 ? -10.277 16.861 -0.110 1.00 90.50 198 GLU A CA 1
ATOM 1539 C C . GLU A 1 198 ? -9.742 16.246 -1.418 1.00 90.50 198 GLU A C 1
ATOM 1541 O O . GLU A 1 198 ? -8.566 15.882 -1.555 1.00 90.50 198 GLU A O 1
ATOM 1546 N N . GLY A 1 199 ? -10.622 16.112 -2.414 1.00 90.44 199 GLY A N 1
ATOM 1547 C CA . GLY A 1 199 ? -10.294 15.516 -3.710 1.00 90.44 199 GLY A CA 1
ATOM 1548 C C . GLY A 1 199 ? -9.975 14.017 -3.653 1.00 90.44 199 GLY A C 1
ATOM 1549 O O . GLY A 1 199 ? -9.261 13.528 -4.530 1.00 90.44 199 GLY A O 1
ATOM 1550 N N . ILE A 1 200 ? -10.425 13.301 -2.618 1.00 93.94 200 ILE A N 1
ATOM 1551 C CA . ILE A 1 200 ? -10.491 11.835 -2.592 1.00 93.94 200 ILE A CA 1
ATOM 1552 C C . ILE A 1 200 ? -11.972 11.439 -2.611 1.00 93.94 200 ILE A C 1
ATOM 1554 O O . ILE A 1 200 ? -12.700 11.819 -1.693 1.00 93.94 200 ILE A O 1
ATOM 1558 N N . PRO A 1 201 ? -12.437 10.689 -3.626 1.00 94.88 201 PRO A N 1
ATOM 1559 C CA . PRO A 1 201 ? -13.825 10.245 -3.671 1.00 94.88 201 PRO A CA 1
ATOM 1560 C C . PRO A 1 201 ? -14.206 9.397 -2.445 1.00 94.88 201 PRO A C 1
ATOM 1562 O O . PRO A 1 201 ? -13.363 8.626 -1.965 1.00 94.88 201 PRO A O 1
ATOM 1565 N N . PRO A 1 202 ? -15.451 9.497 -1.941 1.00 93.94 202 PRO A N 1
ATOM 1566 C CA . PRO A 1 202 ? -15.906 8.732 -0.782 1.00 93.94 202 PRO A CA 1
ATOM 1567 C C . PRO A 1 202 ? -15.705 7.222 -0.933 1.00 93.94 202 PRO A C 1
ATOM 1569 O O . PRO A 1 202 ? -15.307 6.561 0.019 1.00 93.94 202 PRO A O 1
ATOM 1572 N N . GLU A 1 203 ? -15.910 6.676 -2.128 1.00 94.44 203 GLU A N 1
ATOM 1573 C CA . GLU A 1 203 ? -15.797 5.243 -2.415 1.00 94.44 203 GLU A CA 1
ATOM 1574 C C . GLU A 1 203 ? -14.346 4.768 -2.277 1.00 94.44 203 GLU A C 1
ATOM 1576 O O . GLU A 1 203 ? -14.071 3.741 -1.656 1.00 94.44 203 GLU A O 1
ATOM 1581 N N . VAL A 1 204 ? -13.401 5.562 -2.791 1.00 95.50 204 VAL A N 1
ATOM 1582 C CA . VAL A 1 204 ? -11.961 5.309 -2.643 1.00 95.50 204 VAL A CA 1
ATOM 1583 C C . VAL A 1 204 ? -11.554 5.422 -1.179 1.00 95.50 204 VAL A C 1
ATOM 1585 O O . VAL A 1 204 ? -10.808 4.584 -0.679 1.00 95.50 204 VAL A O 1
ATOM 1588 N N . HIS A 1 205 ? -12.060 6.434 -0.472 1.00 95.00 205 HIS A N 1
ATOM 1589 C CA . HIS A 1 205 ? -11.787 6.612 0.948 1.00 95.00 205 HIS A CA 1
ATOM 1590 C C . HIS A 1 205 ? -12.275 5.419 1.783 1.00 95.00 205 HIS A C 1
ATOM 1592 O O . HIS A 1 205 ? -11.501 4.891 2.580 1.00 95.00 205 HIS A O 1
ATOM 1598 N N . GLN A 1 206 ? -13.511 4.959 1.563 1.00 93.12 206 GLN A N 1
ATOM 1599 C CA . GLN A 1 206 ? -14.060 3.776 2.231 1.00 93.12 206 GLN A CA 1
ATOM 1600 C C . GLN A 1 206 ? -13.214 2.538 1.953 1.00 93.12 206 GLN A C 1
ATOM 1602 O O . GLN A 1 206 ? -12.867 1.805 2.876 1.00 93.12 206 GLN A O 1
ATOM 1607 N N . LEU A 1 207 ? -12.812 2.336 0.698 1.00 94.88 207 LEU A N 1
ATOM 1608 C CA . LEU A 1 207 ? -11.976 1.203 0.335 1.00 94.88 207 LEU A CA 1
ATOM 1609 C C . LEU A 1 207 ? -10.617 1.238 1.054 1.00 94.88 207 LEU A C 1
ATOM 1611 O O . LEU A 1 207 ? -10.191 0.224 1.602 1.00 94.88 207 LEU A O 1
ATOM 1615 N N . LEU A 1 208 ? -9.962 2.399 1.125 1.00 94.94 208 LEU A N 1
ATOM 1616 C CA . LEU A 1 208 ? -8.698 2.553 1.853 1.00 94.94 208 LEU A CA 1
ATOM 1617 C C . LEU A 1 208 ? -8.860 2.306 3.357 1.00 94.94 208 LEU A C 1
ATOM 1619 O O . LEU A 1 208 ? -8.002 1.663 3.961 1.00 94.94 208 LEU A O 1
ATOM 1623 N N . LEU A 1 209 ? -9.978 2.732 3.954 1.00 92.38 209 LEU A N 1
ATOM 1624 C CA . LEU A 1 209 ? -10.279 2.448 5.358 1.00 92.38 209 LEU A CA 1
ATOM 1625 C C . LEU A 1 209 ? -10.360 0.945 5.646 1.00 92.38 209 LEU A C 1
ATOM 1627 O O . LEU A 1 209 ? -9.855 0.510 6.679 1.00 92.38 209 LEU A O 1
ATOM 1631 N N . THR A 1 210 ? -10.901 0.132 4.728 1.00 91.94 210 THR A N 1
ATOM 1632 C CA . THR A 1 210 ? -10.968 -1.333 4.926 1.00 91.94 210 THR A CA 1
ATOM 1633 C C . THR A 1 210 ? -9.594 -1.996 5.059 1.00 91.94 210 THR A C 1
ATOM 1635 O O . THR A 1 210 ? -9.477 -3.068 5.652 1.00 91.94 210 THR A O 1
ATOM 1638 N N . ARG A 1 211 ? -8.537 -1.362 4.535 1.00 92.81 211 ARG A N 1
ATOM 1639 C CA . ARG A 1 211 ? -7.152 -1.854 4.597 1.00 92.81 211 ARG A CA 1
ATOM 1640 C C . ARG A 1 211 ? -6.240 -0.924 5.405 1.00 92.81 211 ARG A C 1
ATOM 1642 O O . ARG A 1 211 ? -5.023 -1.065 5.325 1.00 92.81 211 ARG A O 1
ATOM 1649 N N . ALA A 1 212 ? -6.803 -0.015 6.208 1.00 90.38 212 ALA A N 1
ATOM 1650 C CA . ALA A 1 212 ? -6.067 0.989 6.981 1.00 90.38 212 ALA A CA 1
ATOM 1651 C C . ALA A 1 212 ? -4.929 0.393 7.821 1.00 90.38 212 ALA A C 1
ATOM 1653 O O . ALA A 1 212 ? -3.792 0.851 7.736 1.00 90.38 212 ALA A O 1
ATOM 1654 N N . GLY A 1 213 ? -5.213 -0.682 8.565 1.00 87.25 213 GLY A N 1
ATOM 1655 C CA . GLY A 1 213 ? -4.202 -1.355 9.383 1.00 87.25 213 GLY A CA 1
ATOM 1656 C C . GLY A 1 213 ? -3.036 -1.916 8.567 1.00 87.25 213 GLY A C 1
ATOM 1657 O O . GLY A 1 213 ? -1.883 -1.773 8.970 1.00 87.25 213 GLY A O 1
ATOM 1658 N N . GLU A 1 214 ? -3.301 -2.495 7.391 1.00 91.50 214 GLU A N 1
ATOM 1659 C CA . GLU A 1 214 ? -2.231 -2.962 6.502 1.00 91.50 214 GLU A CA 1
ATOM 1660 C C . GLU A 1 214 ? -1.448 -1.782 5.916 1.00 91.50 214 GLU A C 1
ATOM 1662 O O . GLU A 1 214 ? -0.218 -1.809 5.928 1.00 91.50 214 GLU A O 1
ATOM 1667 N N . ILE A 1 215 ? -2.141 -0.736 5.457 1.00 92.00 215 ILE A N 1
ATOM 1668 C CA . ILE A 1 215 ? -1.526 0.471 4.893 1.00 92.00 215 ILE A CA 1
ATOM 1669 C C . ILE A 1 215 ? -0.553 1.099 5.895 1.00 92.00 215 ILE A C 1
ATOM 1671 O O . ILE A 1 215 ? 0.588 1.377 5.524 1.00 92.00 215 ILE A O 1
ATOM 1675 N N . GLU A 1 216 ? -0.976 1.274 7.148 1.00 87.88 216 GLU A N 1
ATOM 1676 C CA . GLU A 1 216 ? -0.169 1.861 8.223 1.00 87.88 216 GLU A CA 1
ATOM 1677 C C . GLU A 1 216 ? 0.976 0.962 8.693 1.00 87.88 216 GLU A C 1
ATOM 1679 O O . GLU A 1 216 ? 2.052 1.459 9.023 1.00 87.88 216 GLU A O 1
ATOM 1684 N N . SER A 1 217 ? 0.778 -0.361 8.708 1.00 87.06 217 SER A N 1
ATOM 1685 C CA . SER A 1 217 ? 1.829 -1.313 9.102 1.00 87.06 217 SER A CA 1
ATOM 1686 C C . SER A 1 217 ? 3.034 -1.294 8.157 1.00 87.06 217 SER A C 1
ATOM 1688 O O . SER A 1 217 ? 4.140 -1.695 8.526 1.00 87.06 217 SER A O 1
ATOM 1690 N N . GLN A 1 218 ? 2.838 -0.818 6.927 1.00 85.06 218 GLN A N 1
ATOM 1691 C CA . GLN A 1 218 ? 3.917 -0.636 5.977 1.00 85.06 218 GLN A CA 1
ATOM 1692 C C . GLN A 1 218 ? 4.595 0.718 6.240 1.00 85.06 218 GLN A C 1
ATOM 1694 O O . GLN A 1 218 ? 3.924 1.742 6.149 1.00 85.06 218 GLN A O 1
ATOM 1699 N N . PRO A 1 219 ? 5.927 0.771 6.468 1.00 72.00 219 PRO A N 1
ATOM 1700 C CA . PRO A 1 219 ? 6.658 2.024 6.659 1.00 72.00 219 PRO A CA 1
ATOM 1701 C C . PRO A 1 219 ? 6.264 3.133 5.668 1.00 72.00 219 PRO A C 1
ATOM 1703 O O . PRO A 1 219 ? 6.010 2.878 4.483 1.00 72.00 219 PRO A O 1
ATOM 1706 N N . THR A 1 220 ? 6.250 4.375 6.133 1.00 63.12 220 THR A N 1
ATOM 1707 C CA . THR A 1 220 ? 6.010 5.560 5.308 1.00 63.12 220 THR A CA 1
ATOM 1708 C C . THR A 1 220 ? 7.295 5.959 4.578 1.00 63.12 220 THR A C 1
ATOM 1710 O O . THR A 1 220 ? 8.389 5.923 5.135 1.00 63.12 220 THR A O 1
ATOM 1713 N N . GLY A 1 221 ? 7.186 6.259 3.282 1.00 61.34 221 GLY A N 1
ATOM 1714 C CA . GLY A 1 221 ? 8.325 6.591 2.420 1.00 61.34 221 GLY A CA 1
ATOM 1715 C C . GLY A 1 221 ? 8.148 6.063 0.998 1.00 61.34 221 GLY A C 1
ATOM 1716 O O . GLY A 1 221 ? 7.590 4.976 0.801 1.00 61.34 221 GLY A O 1
ATOM 1717 N N . ARG A 1 222 ? 8.626 6.835 0.012 1.00 59.41 222 ARG A N 1
ATOM 1718 C CA . ARG A 1 222 ? 8.599 6.430 -1.398 1.00 59.41 222 ARG A CA 1
ATOM 1719 C C . ARG A 1 222 ? 9.465 5.199 -1.595 1.00 59.41 222 ARG A C 1
ATOM 1721 O O . ARG A 1 222 ? 10.688 5.265 -1.494 1.00 59.41 222 ARG A O 1
ATOM 1728 N N . ILE A 1 223 ? 8.832 4.104 -1.980 1.00 59.25 223 ILE A N 1
ATOM 1729 C CA . ILE A 1 223 ? 9.525 3.008 -2.646 1.00 59.25 223 ILE A CA 1
ATOM 1730 C C . ILE A 1 223 ? 9.586 3.430 -4.104 1.00 59.25 223 ILE A C 1
ATOM 1732 O O . ILE A 1 223 ? 8.622 3.260 -4.845 1.00 59.25 223 ILE A O 1
ATOM 1736 N N . ALA A 1 224 ? 10.677 4.089 -4.492 1.00 52.66 224 ALA A N 1
ATOM 1737 C CA . ALA A 1 224 ? 10.788 4.657 -5.826 1.00 52.66 224 ALA A CA 1
ATOM 1738 C C . ALA A 1 224 ? 10.569 3.559 -6.872 1.00 52.66 224 ALA A C 1
ATOM 1740 O O . ALA A 1 224 ? 11.387 2.652 -6.964 1.00 52.66 224 ALA A O 1
ATOM 1741 N N . ALA A 1 225 ? 9.554 3.661 -7.735 1.00 52.03 225 ALA A N 1
ATOM 1742 C CA . ALA A 1 225 ? 9.396 2.749 -8.872 1.00 52.03 225 ALA A CA 1
ATOM 1743 C C . ALA A 1 225 ? 10.551 2.836 -9.896 1.00 52.03 225 ALA A C 1
ATOM 1745 O O . ALA A 1 225 ? 10.542 2.138 -10.909 1.00 52.03 225 ALA A O 1
ATOM 1746 N N . ARG A 1 226 ? 11.559 3.686 -9.638 1.00 45.59 226 ARG A N 1
ATOM 1747 C CA . ARG A 1 226 ? 12.715 3.933 -10.496 1.00 45.59 226 ARG A CA 1
ATOM 1748 C C . ARG A 1 226 ? 13.563 2.674 -10.659 1.00 45.59 226 ARG A C 1
ATOM 1750 O O . ARG A 1 226 ? 14.535 2.455 -9.944 1.00 45.59 226 ARG A O 1
ATOM 1757 N N . VAL A 1 227 ? 13.261 1.931 -11.715 1.00 45.53 227 VAL A N 1
ATOM 1758 C CA . VAL A 1 227 ? 14.291 1.313 -12.549 1.00 45.53 227 VAL A CA 1
ATOM 1759 C C . VAL A 1 227 ? 15.182 2.466 -13.012 1.00 45.53 227 VAL A C 1
ATOM 1761 O O . VAL A 1 227 ? 14.682 3.447 -13.569 1.00 45.53 227 VAL A O 1
ATOM 1764 N N . ALA A 1 228 ? 16.471 2.435 -12.676 1.00 34.66 228 ALA A N 1
ATOM 1765 C CA . ALA A 1 228 ? 17.395 3.496 -13.052 1.00 34.66 228 ALA A CA 1
ATOM 1766 C C . ALA A 1 228 ? 17.311 3.718 -14.569 1.00 34.66 228 ALA A C 1
ATOM 1768 O O . ALA A 1 228 ? 17.678 2.835 -15.341 1.00 34.66 228 ALA A O 1
ATOM 1769 N N . ARG A 1 229 ? 16.821 4.886 -15.008 1.00 32.84 229 ARG A N 1
ATOM 1770 C CA . ARG A 1 229 ? 17.004 5.285 -16.405 1.00 32.84 229 ARG A CA 1
ATOM 1771 C C . ARG A 1 229 ? 18.514 5.366 -16.637 1.00 32.84 229 ARG A C 1
ATOM 1773 O O . ARG A 1 229 ? 19.185 6.050 -15.852 1.00 32.84 229 ARG A O 1
ATOM 1780 N N . PRO A 1 230 ? 19.066 4.715 -17.675 1.00 30.25 230 PRO A N 1
ATOM 1781 C CA . PRO A 1 230 ? 20.394 5.058 -18.143 1.00 30.25 230 PRO A CA 1
ATOM 1782 C C . PRO A 1 230 ? 20.391 6.563 -18.392 1.00 30.25 230 PRO A C 1
ATOM 1784 O O . PRO A 1 230 ? 19.462 7.095 -18.999 1.00 30.25 230 PRO A O 1
ATOM 1787 N N . ARG A 1 231 ? 21.382 7.255 -17.837 1.00 28.67 231 ARG A N 1
ATOM 1788 C CA . ARG A 1 231 ? 21.574 8.693 -18.001 1.00 28.67 231 ARG A CA 1
ATOM 1789 C C . ARG A 1 231 ? 21.575 8.978 -19.507 1.00 28.67 231 ARG A C 1
ATOM 1791 O O . ARG A 1 231 ? 22.526 8.595 -20.184 1.00 28.67 231 ARG A O 1
ATOM 1798 N N . GLU A 1 232 ? 20.504 9.571 -20.035 1.00 33.03 232 GLU A N 1
ATOM 1799 C CA . GLU A 1 232 ? 20.509 10.073 -21.407 1.00 33.03 232 GLU A CA 1
ATOM 1800 C C . GLU A 1 232 ? 21.705 11.012 -21.526 1.00 33.03 232 GLU A C 1
ATOM 1802 O O . GLU A 1 232 ? 21.925 11.881 -20.674 1.00 33.03 232 GLU A O 1
ATOM 1807 N N . GLY A 1 233 ? 22.543 10.726 -22.522 1.00 32.53 233 GLY A N 1
ATOM 1808 C CA . GLY A 1 233 ? 23.766 11.459 -22.784 1.00 32.53 233 GLY A CA 1
ATOM 1809 C C . GLY A 1 233 ? 23.459 12.945 -22.824 1.00 32.53 233 GLY A C 1
ATOM 1810 O O . GLY A 1 233 ? 22.634 13.408 -23.608 1.00 32.53 233 GLY A O 1
ATOM 1811 N N . ARG A 1 234 ? 24.126 13.685 -21.942 1.00 27.06 234 ARG A N 1
ATOM 1812 C CA . ARG A 1 234 ? 24.213 15.137 -22.013 1.00 27.06 234 ARG A CA 1
ATOM 1813 C C . ARG A 1 234 ? 2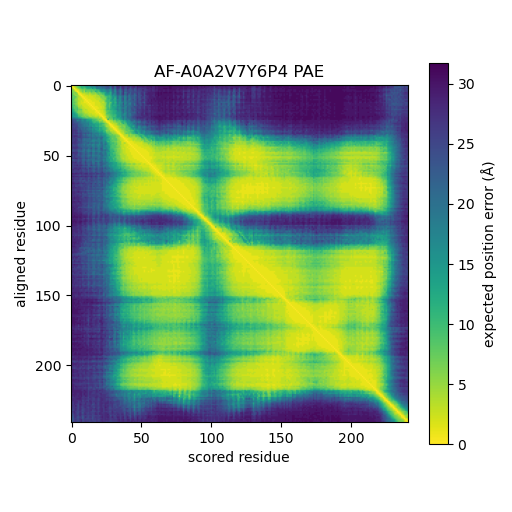4.718 15.468 -23.426 1.00 27.06 234 ARG A C 1
ATOM 1815 O O . ARG A 1 234 ? 25.794 14.976 -23.762 1.00 27.06 234 ARG A O 1
ATOM 1822 N N . PRO A 1 235 ? 23.994 16.231 -24.263 1.00 36.62 235 PRO A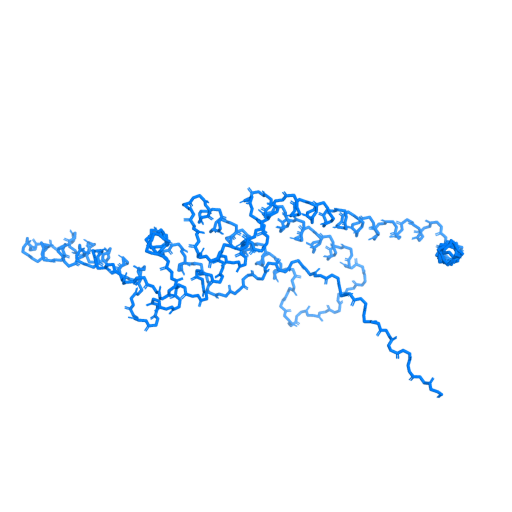 N 1
ATOM 1823 C CA . PRO A 1 235 ? 24.600 16.741 -25.479 1.00 36.62 235 PRO A CA 1
ATOM 1824 C C . PRO A 1 235 ? 25.755 17.642 -25.040 1.00 36.62 235 PRO A C 1
ATOM 1826 O O . PRO A 1 235 ? 25.552 18.616 -24.310 1.00 36.62 235 PRO A O 1
ATOM 1829 N N . GLU A 1 236 ? 26.978 17.260 -25.402 1.00 33.34 236 GLU A N 1
ATOM 1830 C CA . GLU A 1 236 ? 28.127 18.143 -25.288 1.00 33.34 236 GLU A CA 1
ATOM 1831 C C . GLU A 1 236 ? 27.837 19.362 -26.159 1.00 33.34 236 GLU A C 1
ATOM 1833 O O . GLU A 1 236 ? 27.763 19.292 -27.384 1.00 33.34 236 GLU A O 1
ATOM 1838 N N . SER A 1 237 ? 27.592 20.478 -25.482 1.00 34.03 237 SER A N 1
ATOM 1839 C CA . SER A 1 237 ? 27.571 21.802 -26.072 1.00 34.03 237 SER A CA 1
ATOM 1840 C C . SER A 1 237 ? 28.968 22.089 -26.612 1.00 34.03 237 SER A C 1
ATOM 1842 O O . SER A 1 237 ? 29.828 22.583 -25.886 1.00 34.03 237 SER A O 1
ATOM 1844 N N . THR A 1 238 ? 29.208 21.778 -27.882 1.00 43.34 238 THR A N 1
ATOM 1845 C CA . THR A 1 238 ? 30.334 22.340 -28.625 1.00 43.34 238 THR A CA 1
ATOM 1846 C C . THR A 1 238 ? 30.031 23.809 -28.881 1.00 43.34 238 THR A C 1
ATOM 1848 O O . THR A 1 238 ? 29.339 24.1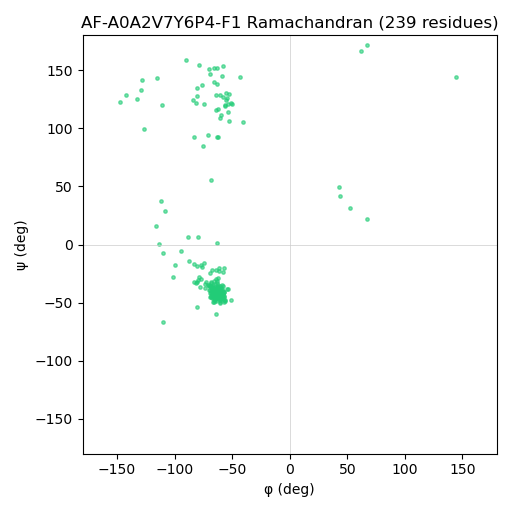58 -29.837 1.00 43.34 238 THR A O 1
ATOM 1851 N N . ALA A 1 239 ? 30.526 24.665 -27.995 1.00 34.19 239 ALA A N 1
ATOM 1852 C CA . ALA A 1 239 ? 30.629 26.091 -28.233 1.00 34.19 239 ALA A CA 1
ATOM 1853 C C . ALA A 1 239 ? 32.080 26.511 -27.980 1.00 34.19 239 ALA A C 1
ATOM 1855 O O . ALA A 1 239 ? 32.489 26.703 -26.838 1.00 34.19 239 ALA A O 1
ATOM 1856 N N . SER A 1 240 ? 32.835 26.652 -29.066 1.00 36.2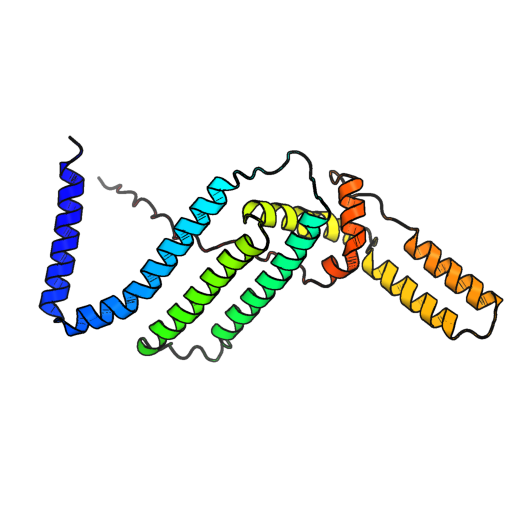8 240 SER A N 1
ATOM 1857 C CA . SER A 1 240 ? 34.003 27.527 -29.153 1.00 36.28 240 SER A CA 1
ATOM 1858 C C . SER A 1 240 ? 34.010 28.141 -30.553 1.00 36.28 240 SER A C 1
ATOM 1860 O O . SER A 1 240 ? 33.880 27.385 -31.520 1.00 36.28 240 SER A O 1
ATOM 1862 N N . PRO A 1 241 ? 34.121 29.469 -30.696 1.00 52.19 241 PRO A N 1
ATOM 1863 C CA . PRO A 1 241 ? 34.919 30.042 -31.767 1.00 52.19 241 PRO A CA 1
ATOM 1864 C C . PRO A 1 241 ? 36.417 29.912 -31.453 1.00 52.19 241 PRO A C 1
ATOM 1866 O O . PRO A 1 241 ? 36.783 29.979 -30.255 1.00 52.19 241 PRO A O 1
#

Sequence (241 aa):
MRARGCLVAVAVVLALVGVVAAVFGPGALRRARQVYAPISRMKDEQRDFEAWVRQQNWHAPATPALSAEKLDAFLALRRELRGLDQRAESFRGPASERRRARFEDMPAIMEGVGGLVSDRLQAFRRHNMVPAEYDSLDRLVYEKWLPTLLASRADPAARDRAAVEIEKAAGSETSPAVRARLRQVAASLRQSVPPPPEGIPPEVHQLLLTRAGEIESQPTGRIAARVARPREGRPESTASP

Foldseek 3Di:
DPPPVVVVVVVVVVVVVVVVCVPPHVVVVVVVCLVVVLVVVLVVLVVVLVVVLVVVVDDDDPADDDDLLRVVLLLQLLVQLVVLVVQVVVLVDDPVPPPPCDPVCVSVSSVSVSVSLSSNSVSCVVSVHHLVRSVSVLCVQQVFFQVVCVVVVNQLVVLQVQLVVLQVVLVVDPDPVSSVVSNVSSVVSNVPQDDGGPRHDPVNSVSCSVCSNSSVVDDRDDSRSDPDDDPDDDPPPPDDD